Protein AF-A0A962V0E8-F1 (afdb_monomer_lite)

Structure (mmCIF, N/CA/C/O backbone):
data_AF-A0A962V0E8-F1
#
_entry.id   AF-A0A962V0E8-F1
#
loop_
_atom_site.group_PDB
_atom_site.id
_atom_site.type_symbol
_atom_site.label_atom_id
_atom_site.label_alt_id
_atom_site.label_comp_id
_atom_site.label_asym_id
_atom_site.label_entity_id
_atom_site.label_seq_id
_atom_site.pdbx_PDB_ins_code
_atom_site.Cartn_x
_atom_site.Cartn_y
_atom_site.Cartn_z
_atom_site.occupancy
_atom_site.B_iso_or_equiv
_atom_site.auth_seq_id
_atom_site.auth_comp_id
_atom_site.auth_asym_id
_atom_site.auth_atom_id
_atom_site.pdbx_PDB_model_num
ATOM 1 N N . VAL A 1 1 ? -27.507 -4.465 16.553 1.00 75.56 1 VAL A N 1
ATOM 2 C CA . VAL A 1 1 ? -26.172 -3.875 16.296 1.00 75.56 1 VAL A CA 1
ATOM 3 C C . VAL A 1 1 ? -25.317 -4.101 17.528 1.00 75.56 1 VAL A C 1
ATOM 5 O O . VAL A 1 1 ? -25.865 -4.011 18.621 1.00 75.56 1 VAL A O 1
ATOM 8 N N . ALA A 1 2 ? -24.049 -4.484 17.359 1.00 90.94 2 ALA A N 1
ATOM 9 C CA . ALA A 1 2 ? -23.134 -4.669 18.482 1.00 90.94 2 ALA A CA 1
ATOM 10 C C . ALA A 1 2 ? -22.747 -3.320 19.107 1.00 90.94 2 ALA A C 1
ATOM 12 O O . ALA A 1 2 ? -22.637 -2.324 18.399 1.00 90.94 2 ALA A O 1
ATOM 13 N N . GLU A 1 3 ? -22.535 -3.307 20.416 1.00 94.38 3 GLU A N 1
ATOM 14 C CA . GLU A 1 3 ? -22.240 -2.117 21.203 1.00 94.38 3 GLU A CA 1
ATOM 15 C C . GLU A 1 3 ? -20.755 -2.053 21.571 1.00 94.38 3 GLU A C 1
ATOM 17 O O . GLU A 1 3 ? -20.130 -3.063 21.930 1.00 94.38 3 GLU A O 1
ATOM 22 N N . ALA A 1 4 ? -20.178 -0.854 21.498 1.00 95.38 4 ALA A N 1
ATOM 23 C CA . ALA A 1 4 ? -18.788 -0.645 21.874 1.00 95.38 4 ALA A CA 1
ATOM 24 C C . ALA A 1 4 ? -18.603 -0.827 23.390 1.00 95.38 4 ALA A C 1
ATOM 26 O O . ALA A 1 4 ? -19.444 -0.430 24.194 1.00 95.38 4 ALA A O 1
ATOM 27 N N . MET A 1 5 ? -17.466 -1.393 23.814 1.00 96.81 5 MET A N 1
ATOM 28 C CA . MET A 1 5 ? -17.224 -1.615 25.249 1.00 96.81 5 MET A CA 1
ATOM 29 C C . MET A 1 5 ? -17.207 -0.309 26.052 1.00 96.81 5 MET A C 1
ATOM 31 O O . MET A 1 5 ? -17.615 -0.298 27.210 1.00 96.81 5 MET A O 1
ATOM 35 N N . VAL A 1 6 ? -16.720 0.775 25.444 1.00 96.75 6 VAL A N 1
ATOM 36 C CA . VAL A 1 6 ? -16.694 2.102 26.067 1.00 96.75 6 VAL A CA 1
ATOM 37 C C . VAL A 1 6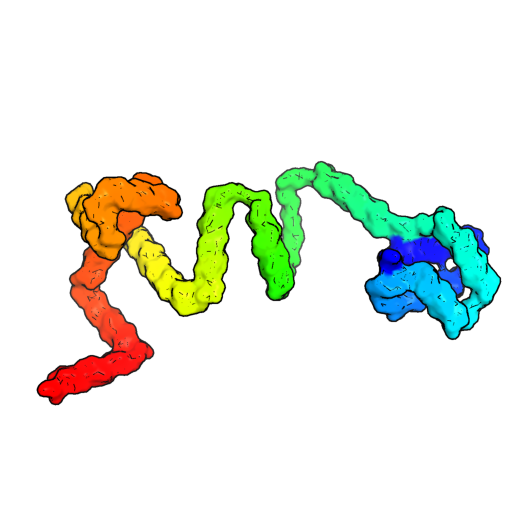 ? -18.115 2.624 26.311 1.00 96.75 6 VAL A C 1
ATOM 39 O O . VAL A 1 6 ? -18.419 3.005 27.434 1.00 96.75 6 VAL A O 1
ATOM 42 N N . ASN A 1 7 ? -19.018 2.482 25.336 1.00 97.00 7 ASN A N 1
ATOM 43 C CA . ASN A 1 7 ? -20.430 2.858 25.461 1.00 97.00 7 ASN A CA 1
ATOM 44 C C . ASN A 1 7 ? -21.121 2.091 26.593 1.00 97.00 7 ASN A C 1
ATOM 46 O O . ASN A 1 7 ? -21.778 2.693 27.442 1.00 97.00 7 ASN A O 1
ATOM 50 N N . ILE A 1 8 ? -20.909 0.769 26.666 1.00 96.62 8 ILE A N 1
ATOM 51 C CA . ILE A 1 8 ? -21.439 -0.062 27.760 1.00 96.62 8 ILE A CA 1
ATOM 52 C C . ILE A 1 8 ? -20.935 0.443 29.111 1.00 96.62 8 ILE A C 1
ATOM 54 O O . ILE A 1 8 ? -21.734 0.617 30.023 1.00 96.62 8 ILE A O 1
ATOM 58 N N . ARG A 1 9 ? -19.630 0.700 29.254 1.00 97.56 9 ARG A N 1
ATOM 59 C CA . ARG A 1 9 ? -19.054 1.166 30.525 1.00 97.56 9 ARG A CA 1
ATOM 60 C C . ARG A 1 9 ? -19.611 2.518 30.952 1.00 97.56 9 ARG A C 1
ATOM 62 O O . ARG A 1 9 ? -20.027 2.628 32.099 1.00 97.56 9 ARG A O 1
ATOM 69 N N . CYS A 1 10 ? -19.667 3.497 30.050 1.00 97.50 10 CYS A N 1
ATOM 70 C CA . CYS A 1 10 ? -20.233 4.812 30.356 1.00 97.50 10 CYS A CA 1
ATOM 71 C C . CYS A 1 10 ? -21.720 4.701 30.719 1.00 97.50 10 CYS A C 1
ATOM 73 O O . CYS A 1 10 ? -22.157 5.262 31.717 1.00 97.50 10 CYS A O 1
ATOM 75 N N . THR A 1 11 ? -22.481 3.897 29.971 1.00 97.44 11 THR A N 1
ATOM 76 C CA . THR A 1 11 ? -23.907 3.656 30.245 1.00 97.44 11 THR A CA 1
ATOM 77 C C . THR A 1 11 ? -24.125 3.016 31.619 1.00 97.44 11 THR A C 1
ATOM 79 O O . THR A 1 11 ? -24.993 3.448 32.369 1.00 97.44 11 THR A O 1
ATOM 82 N N . LEU A 1 12 ? -23.337 1.996 31.977 1.00 97.62 12 LEU A N 1
ATOM 83 C CA . LEU A 1 12 ? -23.436 1.336 33.282 1.00 97.62 12 LEU A CA 1
ATOM 84 C C . LEU A 1 12 ? -22.967 2.246 34.426 1.00 97.62 12 LEU A C 1
ATOM 86 O O . LEU A 1 12 ? -23.526 2.178 35.517 1.00 97.62 12 LEU A O 1
ATOM 90 N N . ALA A 1 13 ? -21.961 3.093 34.192 1.00 97.69 13 ALA A N 1
ATOM 91 C CA . ALA A 1 13 ? -21.531 4.095 35.162 1.00 97.69 13 ALA A CA 1
ATOM 92 C C . ALA A 1 13 ? -22.662 5.089 35.460 1.00 97.69 13 ALA A C 1
ATOM 94 O O . ALA A 1 13 ? -23.004 5.261 36.626 1.00 97.69 13 ALA A O 1
ATOM 95 N N . LEU A 1 14 ? -23.316 5.626 34.423 1.00 97.62 14 LEU A N 1
ATOM 96 C CA . LEU A 1 14 ? -24.468 6.515 34.583 1.00 97.62 14 LEU A CA 1
ATOM 97 C C . LEU A 1 14 ? -25.644 5.818 35.283 1.00 97.62 14 LEU A C 1
ATOM 99 O O . LEU A 1 14 ? -26.261 6.398 36.172 1.00 97.62 14 LEU A O 1
ATOM 103 N N . ALA A 1 15 ? -25.938 4.564 34.929 1.00 97.12 15 ALA A N 1
ATOM 104 C CA . ALA A 1 15 ? -26.986 3.787 35.591 1.00 97.12 15 ALA A CA 1
ATOM 105 C C . ALA A 1 15 ? -26.703 3.609 37.094 1.00 97.12 15 ALA A C 1
ATOM 107 O O . ALA A 1 15 ? -27.620 3.692 37.908 1.00 97.12 15 ALA A O 1
ATOM 108 N N . ALA A 1 16 ? -25.439 3.393 37.467 1.00 97.62 16 ALA A N 1
ATOM 109 C CA . ALA A 1 16 ? -25.034 3.286 38.865 1.00 97.62 16 ALA A CA 1
ATOM 110 C C . ALA A 1 16 ? -25.090 4.635 39.600 1.00 97.62 16 ALA A C 1
ATOM 112 O O . ALA A 1 16 ? -25.542 4.692 40.742 1.00 97.62 16 ALA A O 1
ATOM 113 N N . GLU A 1 17 ? -24.682 5.727 38.948 1.00 97.25 17 GLU A N 1
ATOM 114 C CA . GLU A 1 17 ? -24.805 7.090 39.486 1.00 97.25 17 GLU A CA 1
ATOM 115 C C . GLU A 1 17 ? -26.268 7.477 39.737 1.00 97.25 17 GLU A C 1
ATOM 117 O O . GLU A 1 17 ? -26.584 8.087 40.756 1.00 97.25 17 GLU A O 1
ATOM 122 N N . GLN A 1 18 ? -27.171 7.062 38.847 1.00 97.00 18 GLN A N 1
ATOM 123 C CA . GLN A 1 18 ? -28.618 7.250 38.980 1.00 97.00 18 GLN A CA 1
ATOM 124 C C . GLN A 1 18 ? -29.295 6.193 39.866 1.00 97.00 18 GLN A C 1
ATOM 126 O O . GLN A 1 18 ? -30.520 6.174 39.956 1.00 97.00 18 GLN A O 1
ATOM 131 N N . GLN A 1 19 ? -28.518 5.320 40.518 1.00 96.69 19 GLN A N 1
ATOM 132 C CA . GLN A 1 19 ? -29.006 4.288 41.441 1.00 96.69 19 GLN A CA 1
ATOM 133 C C . GLN A 1 19 ? -29.978 3.272 40.808 1.00 96.69 19 GLN A C 1
ATOM 135 O O . GLN A 1 19 ? -30.751 2.629 41.513 1.00 96.69 19 GLN A O 1
ATOM 140 N N . ILE A 1 20 ? -29.925 3.091 39.485 1.00 97.56 20 ILE A N 1
ATOM 141 C CA . ILE A 1 20 ? -30.688 2.058 38.761 1.00 97.56 20 ILE A CA 1
ATOM 142 C C . ILE A 1 20 ? -30.110 0.666 39.037 1.00 97.56 20 ILE A C 1
ATOM 144 O O . ILE A 1 20 ? -30.841 -0.321 39.088 1.00 97.56 20 ILE A O 1
ATOM 148 N N . ILE A 1 21 ? -28.789 0.599 39.202 1.00 97.69 21 ILE A N 1
ATOM 149 C CA . ILE A 1 21 ? -28.037 -0.599 39.573 1.00 97.69 21 ILE A CA 1
ATOM 150 C C . ILE A 1 21 ? -27.001 -0.247 40.639 1.00 97.69 21 ILE A C 1
ATOM 152 O O . ILE A 1 21 ? -26.515 0.883 40.711 1.00 97.69 21 ILE A O 1
ATOM 156 N N . SER A 1 22 ? -26.604 -1.226 41.436 1.00 97.50 22 SER A N 1
ATOM 157 C CA . SER A 1 22 ? -25.517 -1.085 42.394 1.00 97.50 22 SER A CA 1
ATOM 158 C C . SER A 1 22 ? -24.145 -1.019 41.702 1.00 97.50 22 SER A C 1
ATOM 160 O O . SER A 1 22 ? -23.958 -1.542 40.596 1.00 97.50 22 SER A O 1
ATOM 162 N N . PRO A 1 23 ? -23.123 -0.440 42.363 1.00 97.12 23 PRO A N 1
ATOM 163 C CA . PRO A 1 23 ? -21.746 -0.473 41.866 1.00 97.12 23 PRO A CA 1
ATOM 164 C C . PRO A 1 23 ? -21.208 -1.897 41.652 1.00 97.12 23 PRO A C 1
ATOM 166 O O . PRO A 1 23 ? -20.449 -2.131 40.715 1.00 97.12 23 PRO A O 1
ATOM 169 N N . ALA A 1 24 ? -21.632 -2.857 42.482 1.00 96.62 24 ALA A N 1
ATOM 170 C CA . ALA A 1 24 ? -21.249 -4.259 42.338 1.00 96.62 24 ALA A CA 1
ATOM 171 C C . ALA A 1 24 ? -21.809 -4.859 41.039 1.00 96.62 24 ALA A C 1
ATOM 173 O O . ALA A 1 24 ? -21.067 -5.460 40.257 1.00 96.62 24 ALA A O 1
ATOM 174 N N . SER A 1 25 ? -23.092 -4.623 40.758 1.00 96.50 25 SER A N 1
ATOM 175 C CA . SER A 1 25 ? -23.729 -5.075 39.520 1.00 96.50 25 SER A CA 1
ATOM 176 C C . SER A 1 25 ? -23.189 -4.362 38.291 1.00 96.50 25 SER A C 1
ATOM 178 O O . SER A 1 25 ? -22.980 -5.009 37.266 1.00 96.50 25 SER A O 1
ATOM 180 N N . ARG A 1 26 ? -22.858 -3.068 38.385 1.00 97.56 26 ARG A N 1
ATOM 181 C CA . ARG A 1 26 ? -22.130 -2.337 37.333 1.00 97.56 26 ARG A CA 1
ATOM 182 C C . ARG A 1 26 ? -20.834 -3.055 36.951 1.00 97.56 26 ARG A C 1
ATOM 184 O O . ARG A 1 26 ? -20.590 -3.283 35.764 1.00 97.56 26 ARG A O 1
ATOM 191 N N . ASP A 1 27 ? -20.013 -3.409 37.936 1.00 97.56 27 ASP A N 1
ATOM 192 C CA . ASP A 1 27 ? -18.707 -4.032 37.699 1.00 97.56 27 ASP A CA 1
ATOM 193 C C . ASP A 1 27 ? -18.849 -5.456 37.144 1.00 97.56 27 ASP A C 1
ATOM 195 O O . ASP A 1 27 ? -18.161 -5.820 36.183 1.00 97.56 27 ASP A O 1
ATOM 199 N N . ALA A 1 28 ? -19.804 -6.232 37.667 1.00 97.06 28 ALA A N 1
ATOM 200 C CA . ALA A 1 28 ? -20.135 -7.559 37.152 1.00 97.06 28 ALA A CA 1
ATOM 201 C C . ALA A 1 28 ? -20.633 -7.505 35.695 1.00 97.06 28 ALA A C 1
ATOM 203 O O . ALA A 1 28 ? -20.133 -8.234 34.834 1.00 97.06 28 ALA A O 1
ATOM 204 N N . LEU A 1 29 ? -21.548 -6.584 35.378 1.00 97.44 29 LEU A N 1
ATOM 205 C CA . LEU A 1 29 ? -22.043 -6.352 34.018 1.00 97.44 29 LEU A CA 1
ATOM 206 C C . LEU A 1 29 ? -20.916 -5.916 33.072 1.00 97.44 29 LEU A C 1
ATOM 208 O O . LEU A 1 29 ? -20.830 -6.399 31.941 1.00 97.44 29 LEU A O 1
ATOM 212 N N . ALA A 1 30 ? -20.003 -5.050 33.514 1.00 97.38 30 ALA A N 1
ATOM 213 C CA . ALA A 1 30 ? -18.855 -4.652 32.703 1.00 97.38 30 ALA A CA 1
ATOM 214 C C . ALA A 1 30 ? -17.914 -5.838 32.410 1.00 97.38 30 ALA A C 1
ATOM 216 O O . ALA A 1 30 ? -17.393 -5.952 31.293 1.00 97.38 30 ALA A O 1
ATOM 217 N N . ALA A 1 31 ? -17.707 -6.738 33.375 1.00 97.38 31 ALA A N 1
ATOM 218 C CA . ALA A 1 31 ? -16.918 -7.952 33.178 1.00 97.38 31 ALA A CA 1
ATOM 219 C C . ALA A 1 31 ? -17.593 -8.918 32.188 1.00 97.38 31 ALA A C 1
ATOM 221 O O . ALA A 1 31 ? -16.948 -9.359 31.231 1.00 97.38 31 ALA A O 1
ATOM 222 N N . LEU A 1 32 ? -18.898 -9.165 32.348 1.00 97.00 32 LEU A N 1
ATOM 223 C CA . LEU A 1 32 ? -19.696 -9.985 31.427 1.00 97.00 32 LEU A CA 1
ATOM 224 C C . LEU A 1 32 ? -19.668 -9.414 30.008 1.00 97.00 32 LEU A C 1
ATOM 226 O O . LEU A 1 32 ? -19.363 -10.125 29.050 1.00 97.00 32 LEU A O 1
ATOM 230 N N . GLY A 1 33 ? -19.886 -8.104 29.868 1.00 95.69 33 GLY A N 1
ATOM 231 C CA . GLY A 1 33 ? -19.815 -7.410 28.586 1.00 95.69 33 GLY A CA 1
ATOM 232 C C . GLY A 1 33 ? -18.462 -7.593 27.900 1.00 95.69 33 GLY A C 1
ATOM 233 O O . GLY A 1 33 ? -18.416 -7.851 26.697 1.00 95.69 33 GLY A O 1
ATOM 234 N N . LYS A 1 34 ? -17.359 -7.537 28.657 1.00 95.75 34 LYS A N 1
ATOM 235 C CA . LYS A 1 34 ? -16.006 -7.770 28.130 1.00 95.75 34 LYS A CA 1
ATOM 236 C C . LYS A 1 34 ? -15.803 -9.216 27.662 1.00 95.75 34 LYS A C 1
ATOM 238 O O . LYS A 1 34 ? -15.118 -9.413 26.659 1.00 95.75 34 LYS A O 1
ATOM 243 N N . GLY A 1 35 ? -16.397 -10.186 28.358 1.00 95.25 35 GLY A N 1
ATOM 244 C CA . GLY A 1 35 ? -16.342 -11.611 28.014 1.00 95.25 35 GLY A CA 1
ATOM 245 C C . GLY A 1 35 ? -17.161 -11.995 26.776 1.00 95.25 35 GLY A C 1
ATOM 246 O O . GLY A 1 35 ? -16.827 -12.967 26.101 1.00 95.25 35 GLY A O 1
ATOM 247 N N . LEU A 1 36 ? -18.196 -11.224 26.424 1.00 94.44 36 LEU A N 1
ATOM 248 C CA . LEU A 1 36 ? -18.978 -11.466 25.209 1.00 94.44 36 LEU A CA 1
ATOM 249 C C . LEU A 1 36 ? -18.135 -11.269 23.942 1.00 94.44 36 LEU A C 1
ATOM 251 O O . LEU A 1 36 ? -17.420 -10.268 23.797 1.00 94.44 36 LEU A O 1
ATOM 255 N N . PHE A 1 37 ? -18.309 -12.178 22.974 1.00 94.69 37 PHE A N 1
ATOM 256 C CA . PHE A 1 37 ? -17.743 -12.034 21.634 1.00 94.69 37 PHE A CA 1
ATOM 257 C C . PHE A 1 37 ? -18.191 -10.707 21.011 1.00 94.69 37 PHE A C 1
ATOM 259 O O . PHE A 1 37 ? -19.388 -10.419 20.947 1.00 94.69 37 PHE A O 1
ATOM 266 N N . PHE A 1 38 ? -17.232 -9.894 20.555 1.00 91.00 38 PHE A N 1
ATOM 267 C CA . PHE A 1 38 ? -17.463 -8.485 20.219 1.00 91.00 38 PHE A CA 1
ATOM 268 C C . PHE A 1 38 ? -18.603 -8.279 19.208 1.00 91.00 38 PHE A C 1
ATOM 270 O O . PHE A 1 38 ? -19.428 -7.395 19.402 1.00 91.00 38 PHE A O 1
ATOM 277 N N . ALA A 1 39 ? -18.718 -9.133 18.184 1.00 91.69 39 ALA A N 1
ATOM 278 C CA . ALA A 1 39 ? -19.752 -9.009 17.153 1.00 91.69 39 ALA A CA 1
ATOM 279 C C . ALA A 1 39 ? -21.174 -9.324 17.659 1.00 91.69 39 ALA A C 1
ATOM 281 O O . ALA A 1 39 ? -22.156 -8.988 17.001 1.00 91.69 39 ALA A O 1
ATOM 282 N N . ARG A 1 40 ? -21.298 -9.970 18.824 1.00 92.31 40 ARG A N 1
ATOM 283 C CA . ARG A 1 40 ? -22.578 -10.325 19.463 1.00 92.31 40 ARG A CA 1
ATOM 284 C C . ARG A 1 40 ? -22.849 -9.524 20.737 1.00 92.31 40 ARG A C 1
ATOM 286 O O . ARG A 1 40 ? -23.877 -9.724 21.382 1.00 92.31 40 ARG A O 1
ATOM 293 N N . ARG A 1 41 ? -21.949 -8.613 21.106 1.00 96.25 41 ARG A N 1
ATOM 294 C CA . ARG A 1 41 ? -22.055 -7.799 22.316 1.00 96.25 41 ARG A CA 1
ATOM 295 C C . ARG A 1 41 ? -23.185 -6.790 22.160 1.00 96.25 41 ARG A C 1
ATOM 297 O O . ARG A 1 41 ? -23.029 -5.790 21.481 1.00 96.25 41 ARG A O 1
ATOM 304 N N . THR A 1 42 ? -24.332 -7.057 22.766 1.00 96.38 42 THR A N 1
ATOM 305 C CA . THR A 1 42 ? -25.512 -6.180 22.748 1.00 96.38 42 THR A CA 1
ATOM 306 C C . THR A 1 42 ? -26.063 -6.060 24.164 1.00 96.38 42 THR A C 1
ATOM 308 O O . THR A 1 42 ? -25.838 -6.961 24.969 1.00 96.38 42 THR A O 1
ATOM 311 N N . TYR A 1 43 ? -26.817 -5.002 24.482 1.00 95.75 43 TYR A N 1
ATOM 312 C CA . TYR A 1 43 ? -27.458 -4.894 25.801 1.00 95.75 43 TYR A CA 1
ATOM 313 C C . TYR A 1 43 ? -28.411 -6.063 26.087 1.00 95.75 43 TYR A C 1
ATOM 315 O O . TYR A 1 43 ? -28.445 -6.550 27.206 1.00 95.75 43 TYR A O 1
ATOM 323 N N . ALA A 1 44 ? -29.125 -6.579 25.081 1.00 95.19 44 ALA A N 1
ATOM 324 C CA . ALA A 1 44 ? -29.978 -7.757 25.253 1.00 95.19 44 ALA A CA 1
ATOM 325 C C . ALA A 1 44 ? -29.167 -9.009 25.639 1.00 95.19 44 ALA A C 1
ATOM 327 O O . ALA A 1 44 ? -29.510 -9.701 26.598 1.00 95.19 44 ALA A O 1
ATOM 328 N N . ALA A 1 45 ? -28.055 -9.266 24.940 1.00 95.94 45 ALA A N 1
ATOM 329 C CA . ALA A 1 45 ? -27.150 -10.366 25.276 1.00 95.94 45 ALA A CA 1
ATOM 330 C C . ALA A 1 45 ? -26.492 -10.168 26.652 1.00 95.94 45 ALA A C 1
ATOM 332 O O . ALA A 1 45 ? -26.335 -11.128 27.398 1.00 95.94 45 ALA A O 1
ATOM 333 N N . LEU A 1 46 ? -26.155 -8.925 27.008 1.00 96.69 46 LEU A N 1
ATOM 334 C CA . LEU A 1 46 ? -25.594 -8.578 28.311 1.00 96.69 46 LEU A CA 1
ATOM 335 C C . LEU A 1 46 ? -26.587 -8.836 29.451 1.00 96.69 46 LEU A C 1
ATOM 337 O O . LEU A 1 46 ? -26.215 -9.463 30.432 1.00 96.69 46 LEU A O 1
ATOM 341 N N . LEU A 1 47 ? -27.842 -8.397 29.312 1.00 96.31 47 LEU A N 1
ATOM 342 C CA . LEU A 1 47 ? -28.895 -8.636 30.306 1.00 96.31 47 LEU A CA 1
ATOM 343 C C . LEU A 1 47 ? -29.224 -10.128 30.448 1.00 96.31 47 LEU A C 1
ATOM 345 O O . LEU A 1 47 ? -29.549 -10.580 31.539 1.00 96.31 47 LEU A O 1
ATOM 349 N N . THR A 1 48 ? -29.125 -10.893 29.358 1.00 96.12 48 THR A N 1
ATOM 350 C CA . THR A 1 48 ? -29.282 -12.356 29.400 1.00 96.12 48 THR A CA 1
ATOM 351 C C . THR A 1 48 ? -28.137 -12.989 30.191 1.00 96.12 48 THR A C 1
ATOM 353 O O . THR A 1 48 ? -28.381 -13.693 31.162 1.00 96.12 48 THR A O 1
ATOM 356 N N . ALA A 1 49 ? -26.888 -12.640 29.863 1.00 95.31 49 ALA A N 1
ATOM 357 C CA . ALA A 1 49 ? -25.713 -13.121 30.589 1.00 95.31 49 ALA A CA 1
ATOM 358 C C . ALA A 1 49 ? -25.710 -12.697 32.070 1.00 95.31 49 ALA A C 1
ATOM 360 O O . ALA A 1 49 ? -25.200 -13.423 32.915 1.00 95.31 49 ALA A O 1
ATOM 361 N N . ALA A 1 50 ? -26.281 -11.533 32.391 1.00 95.62 50 ALA A N 1
ATOM 362 C CA . ALA A 1 50 ? -26.460 -11.058 33.760 1.00 95.62 50 ALA A CA 1
ATOM 363 C C . ALA A 1 50 ? -27.408 -11.955 34.562 1.00 95.62 50 ALA A C 1
ATOM 365 O O . ALA A 1 50 ? -27.105 -12.294 35.705 1.00 95.62 50 ALA A O 1
ATOM 366 N N . ALA A 1 51 ? -28.526 -12.357 33.949 1.00 94.56 51 ALA A N 1
ATOM 367 C CA . ALA A 1 51 ? -29.484 -13.266 34.565 1.00 94.56 51 ALA A CA 1
ATOM 368 C C . ALA A 1 51 ? -28.855 -14.647 34.802 1.00 94.56 51 ALA A C 1
ATOM 370 O O . ALA A 1 51 ? -28.960 -15.183 35.903 1.00 94.56 51 ALA A O 1
ATOM 371 N N . ASP A 1 52 ? -28.126 -15.172 33.812 1.00 94.62 52 ASP A N 1
ATOM 372 C CA . ASP A 1 52 ? -27.421 -16.457 33.918 1.00 94.62 52 ASP A CA 1
ATOM 373 C C . ASP A 1 52 ? -26.315 -16.432 34.990 1.00 94.62 52 ASP A C 1
ATOM 375 O O . ASP A 1 52 ? -26.053 -17.435 35.651 1.00 94.62 52 ASP A O 1
ATOM 379 N N . ALA A 1 53 ? -25.677 -15.274 35.186 1.00 93.06 53 ALA A N 1
ATOM 380 C CA . ALA A 1 53 ? -24.651 -15.055 36.204 1.00 93.06 53 ALA A CA 1
ATOM 381 C C . ALA A 1 53 ? -25.216 -14.776 37.611 1.00 93.06 53 ALA A C 1
ATOM 383 O O . ALA A 1 53 ? -24.438 -14.573 38.544 1.00 93.06 53 ALA A O 1
ATOM 384 N N . GLY A 1 54 ? -26.543 -14.755 37.778 1.00 93.38 54 GLY A N 1
ATOM 385 C CA . GLY A 1 54 ? -27.194 -14.561 39.074 1.00 93.38 54 GLY A CA 1
ATOM 386 C C . GLY A 1 54 ? -27.178 -13.121 39.595 1.00 93.38 54 GLY A C 1
ATOM 387 O O . GLY A 1 54 ? -27.274 -12.921 40.805 1.00 93.38 54 GLY A O 1
ATOM 388 N N . ILE A 1 55 ? -27.054 -12.120 38.714 1.00 94.38 55 ILE A N 1
ATOM 389 C CA . ILE A 1 55 ? -27.259 -10.712 39.093 1.00 94.38 55 ILE A CA 1
ATOM 390 C C . ILE A 1 55 ? -28.729 -10.512 39.496 1.00 94.38 55 ILE A C 1
ATOM 392 O O . ILE A 1 55 ? -29.623 -11.174 38.962 1.00 94.38 55 ILE A O 1
ATOM 396 N N . GLU A 1 56 ? -28.985 -9.620 40.457 1.00 95.69 56 GLU A N 1
ATOM 397 C CA . GLU A 1 56 ? -30.311 -9.436 41.043 1.00 95.69 56 GLU A CA 1
ATOM 398 C C . GLU A 1 56 ? -31.383 -9.147 39.966 1.00 95.69 56 GLU A C 1
ATOM 400 O O . GLU A 1 56 ? -31.251 -8.185 39.201 1.00 95.69 56 GLU A O 1
ATOM 405 N N . PRO A 1 57 ? -32.481 -9.931 39.902 1.00 95.12 57 PRO A N 1
ATOM 406 C CA . PRO A 1 57 ? -33.502 -9.765 38.867 1.00 95.12 57 PRO A CA 1
ATOM 407 C C . PRO A 1 57 ? -34.146 -8.374 38.843 1.00 95.12 57 PRO A C 1
ATOM 409 O O . PRO A 1 57 ? -34.508 -7.889 37.770 1.00 95.12 57 PRO A O 1
ATOM 412 N N . ALA A 1 58 ? -34.273 -7.728 40.008 1.00 95.88 58 ALA A N 1
ATOM 413 C CA . ALA A 1 58 ? -34.825 -6.382 40.126 1.00 95.88 58 ALA A CA 1
ATOM 414 C C . ALA A 1 58 ? -33.936 -5.342 39.430 1.00 95.88 58 ALA A C 1
ATOM 416 O O . ALA A 1 58 ? -34.439 -4.531 38.656 1.00 95.88 58 ALA A O 1
ATOM 417 N N . GLU A 1 59 ? -32.618 -5.417 39.622 1.00 96.44 59 GLU A N 1
ATOM 418 C CA . GLU A 1 59 ? -31.654 -4.529 38.964 1.00 96.44 59 GLU A CA 1
ATOM 419 C C . GLU A 1 59 ? -31.572 -4.787 37.455 1.00 96.44 59 GLU A C 1
ATOM 421 O O . GLU A 1 59 ? -31.501 -3.845 36.666 1.00 96.44 59 GLU A O 1
ATOM 426 N N . ILE A 1 60 ? -31.638 -6.053 37.022 1.00 96.44 60 ILE A N 1
ATOM 427 C CA . ILE A 1 60 ? -31.688 -6.400 35.591 1.00 96.44 60 ILE A CA 1
ATOM 428 C C . ILE A 1 60 ? -32.933 -5.789 34.940 1.00 96.44 60 ILE A C 1
ATOM 430 O O . ILE A 1 60 ? -32.847 -5.250 33.833 1.00 96.44 60 ILE A O 1
ATOM 434 N N . GLN A 1 61 ? -34.086 -5.872 35.609 1.00 96.94 61 GLN A N 1
ATOM 435 C CA . GLN A 1 61 ? -35.335 -5.315 35.102 1.00 96.94 61 GLN A CA 1
ATOM 436 C C . GLN A 1 61 ? -35.314 -3.780 35.112 1.00 96.94 61 GLN A C 1
ATOM 438 O O . GLN A 1 61 ? -35.635 -3.172 34.094 1.00 96.94 61 GLN A O 1
ATOM 443 N N . ALA A 1 62 ? -34.844 -3.154 36.194 1.00 96.06 62 ALA A N 1
ATOM 444 C CA . ALA A 1 62 ? -34.692 -1.702 36.277 1.00 96.06 62 ALA A CA 1
ATOM 445 C C . ALA A 1 62 ? -33.760 -1.167 35.177 1.00 96.06 62 ALA A C 1
ATOM 447 O O . ALA A 1 62 ? -34.099 -0.217 34.469 1.00 96.06 62 ALA A O 1
ATOM 448 N N . LEU A 1 63 ? -32.617 -1.827 34.961 1.00 96.62 63 LEU A N 1
ATOM 449 C CA . LEU A 1 63 ? -31.690 -1.476 33.891 1.00 96.62 63 LEU A CA 1
ATOM 450 C C . LEU A 1 63 ? -32.328 -1.660 32.509 1.00 96.62 63 LEU A C 1
ATOM 452 O O . LEU A 1 63 ? -32.161 -0.806 31.638 1.00 96.62 63 LEU A O 1
ATOM 456 N N . ARG A 1 64 ? -33.075 -2.750 32.294 1.00 96.69 64 ARG A N 1
ATOM 457 C CA . ARG A 1 64 ? -33.796 -3.008 31.037 1.00 96.69 64 ARG A CA 1
ATOM 458 C C . ARG A 1 64 ? -34.765 -1.879 30.695 1.00 96.69 64 ARG A C 1
ATOM 460 O O . ARG A 1 64 ? -34.785 -1.453 29.541 1.00 96.69 64 ARG A O 1
ATOM 467 N N . ASP A 1 65 ? -35.519 -1.403 31.678 1.00 96.56 65 ASP A N 1
ATOM 468 C CA . ASP A 1 65 ? -36.538 -0.367 31.490 1.00 96.56 65 ASP A CA 1
ATOM 469 C C . ASP A 1 65 ? -35.925 1.030 31.321 1.00 96.56 65 ASP A C 1
ATOM 471 O O . ASP A 1 65 ? -36.467 1.868 30.600 1.00 96.56 65 ASP A O 1
ATOM 475 N N . TRP A 1 66 ? -34.758 1.268 31.923 1.00 97.12 66 TRP A N 1
ATOM 476 C CA . TRP A 1 66 ? -34.026 2.534 31.839 1.00 97.12 66 TRP A CA 1
ATOM 477 C C . TRP A 1 66 ? -33.208 2.695 30.541 1.00 97.12 66 TRP A C 1
ATOM 479 O O . TRP A 1 66 ? -33.095 3.792 29.985 1.00 97.12 66 TRP A O 1
ATOM 489 N N . LEU A 1 67 ? -32.667 1.597 29.999 1.00 95.81 67 LEU A N 1
ATOM 490 C CA . LEU A 1 67 ? -31.790 1.588 28.818 1.00 95.81 67 LEU A CA 1
ATOM 491 C C . LEU A 1 67 ? -32.315 2.312 27.560 1.00 95.81 67 LEU A C 1
ATOM 493 O O . LEU A 1 67 ? -31.483 2.824 26.811 1.00 95.81 67 LEU A O 1
ATOM 497 N N . PRO A 1 68 ? -33.622 2.364 27.240 1.00 94.69 68 PRO A N 1
ATOM 498 C CA . PRO A 1 68 ? -34.107 3.127 26.092 1.00 94.69 68 PRO A CA 1
ATOM 499 C C . PRO A 1 68 ? -33.767 4.624 26.147 1.00 94.69 68 PRO A C 1
ATOM 501 O O . PRO A 1 68 ? -33.605 5.226 25.089 1.00 94.69 68 PRO A O 1
ATOM 504 N N . GLN A 1 69 ? -33.634 5.203 27.346 1.00 92.81 69 GLN A N 1
ATOM 505 C CA . GLN A 1 69 ? -33.369 6.636 27.548 1.00 92.81 69 GLN A CA 1
ATOM 506 C C . GLN A 1 69 ? -31.966 6.920 28.112 1.00 92.81 69 GLN A C 1
ATOM 508 O O . GLN A 1 69 ? -31.466 8.028 27.959 1.00 92.81 69 GLN A O 1
ATOM 513 N N . GLY A 1 70 ? -31.321 5.933 28.741 1.00 91.00 70 GLY A N 1
ATOM 514 C CA . GLY A 1 70 ? -30.059 6.118 29.469 1.00 91.00 70 GLY A CA 1
ATOM 515 C C . GLY A 1 70 ? -28.760 5.775 28.726 1.00 91.00 70 GLY A C 1
ATOM 516 O O . GLY A 1 70 ? -27.685 5.809 29.322 1.00 91.00 70 GLY A O 1
ATOM 517 N N . LYS A 1 71 ? -28.813 5.389 27.445 1.00 94.38 71 LYS A N 1
ATOM 518 C CA . LYS A 1 71 ? -27.610 4.979 26.692 1.00 94.38 71 LYS A CA 1
ATOM 519 C C . LYS A 1 71 ? -26.679 6.152 26.395 1.00 94.38 71 LYS A C 1
ATOM 521 O O . LYS A 1 71 ? -27.124 7.188 25.913 1.00 94.38 71 LYS A O 1
ATOM 526 N N . ILE A 1 72 ? -25.379 5.918 26.575 1.00 95.19 72 ILE A N 1
ATOM 527 C CA . ILE A 1 72 ? -24.306 6.852 26.211 1.00 95.19 72 ILE A CA 1
ATOM 528 C C . ILE A 1 72 ? -23.513 6.290 25.028 1.00 95.19 72 ILE A C 1
ATOM 530 O O . ILE A 1 72 ? -22.985 5.178 25.108 1.00 95.19 72 ILE A O 1
ATOM 534 N N . ASP A 1 73 ? -23.379 7.077 23.958 1.00 95.00 73 ASP A N 1
ATOM 535 C CA . ASP A 1 73 ? -22.544 6.759 22.792 1.00 95.00 73 ASP A CA 1
ATOM 536 C C . ASP A 1 73 ? -21.180 7.467 22.876 1.00 95.00 73 ASP A C 1
ATOM 538 O O . ASP A 1 73 ? -20.828 8.306 22.050 1.00 95.00 73 ASP A O 1
ATOM 542 N N . GLN A 1 74 ? -20.394 7.114 23.897 1.00 96.56 74 GLN A N 1
ATOM 543 C CA . GLN A 1 74 ? -19.080 7.715 24.152 1.00 96.56 74 GLN A CA 1
ATOM 544 C C . GLN A 1 74 ? -18.149 7.602 22.941 1.00 96.56 74 GLN A C 1
ATOM 546 O O . GLN A 1 74 ? -17.420 8.532 22.622 1.00 96.56 74 GLN A O 1
ATOM 551 N N . LYS A 1 75 ? -18.191 6.470 22.230 1.00 94.75 75 LYS A N 1
ATOM 552 C CA . LYS A 1 75 ? -17.384 6.249 21.028 1.00 94.75 75 LYS A CA 1
ATOM 553 C C . LYS A 1 75 ? -17.676 7.307 19.961 1.00 94.75 75 LYS A C 1
ATOM 555 O O . LYS A 1 75 ? -16.754 7.731 19.263 1.00 94.75 75 LYS A O 1
ATOM 560 N N . ARG A 1 76 ? -18.943 7.694 19.792 1.00 94.69 76 ARG A N 1
ATOM 561 C CA . ARG A 1 76 ? -19.340 8.757 18.863 1.00 94.69 76 ARG A CA 1
ATOM 562 C C . ARG A 1 76 ? -18.852 10.115 19.347 1.00 94.69 76 ARG A C 1
ATOM 564 O O . ARG A 1 76 ? -18.305 10.858 18.536 1.00 94.69 76 ARG A O 1
ATOM 571 N N . ASP A 1 77 ? -19.037 10.422 20.624 1.00 94.88 77 ASP A N 1
ATOM 572 C CA . ASP A 1 77 ? -18.637 11.713 21.191 1.00 94.88 77 ASP A CA 1
ATOM 573 C C . ASP A 1 77 ? -17.114 11.911 21.105 1.00 94.88 77 ASP A C 1
ATOM 575 O O . ASP A 1 77 ? -16.655 12.949 20.621 1.00 94.88 77 ASP A O 1
ATOM 579 N N . ASP A 1 78 ? -16.333 10.873 21.423 1.00 94.62 78 ASP A N 1
ATOM 580 C CA . ASP A 1 78 ? -14.872 10.853 21.266 1.00 94.62 78 ASP A CA 1
ATOM 581 C C . ASP A 1 78 ? -14.461 11.052 19.798 1.00 94.62 78 ASP A C 1
ATOM 583 O O . ASP A 1 78 ? -13.533 11.803 19.491 1.00 94.62 78 ASP A O 1
ATOM 587 N N . ALA A 1 79 ? -15.160 10.399 18.863 1.00 94.00 79 ALA A N 1
ATOM 588 C CA . ALA A 1 79 ? -14.880 10.539 17.436 1.00 94.00 79 ALA A CA 1
ATOM 589 C C . ALA A 1 79 ? -15.179 11.957 16.925 1.00 94.00 79 ALA A C 1
ATOM 591 O O . ALA A 1 79 ? -14.407 12.501 16.136 1.00 94.00 79 ALA A O 1
ATOM 592 N N . LEU A 1 80 ? -16.273 12.576 17.378 1.00 95.25 80 LEU A N 1
ATOM 593 C CA . LEU A 1 80 ? -16.608 13.957 17.028 1.00 95.25 80 LEU A CA 1
ATOM 594 C C . LEU A 1 80 ? -15.578 14.941 17.587 1.00 95.25 80 LEU A C 1
ATOM 596 O O . LEU A 1 80 ? -15.145 15.837 16.861 1.00 95.25 80 LEU A O 1
ATOM 600 N N . GLN A 1 81 ? -15.146 14.746 18.834 1.00 94.56 81 GLN A N 1
ATOM 601 C CA . GLN A 1 81 ? -14.097 15.558 19.445 1.00 94.56 81 GLN A CA 1
ATOM 602 C C . GLN A 1 81 ? -12.770 15.421 18.688 1.00 94.56 81 GLN A C 1
ATOM 604 O O . GLN A 1 81 ? -12.127 16.425 18.384 1.00 94.56 81 GLN A O 1
ATOM 609 N N . LEU A 1 82 ? -12.386 14.199 18.303 1.00 93.56 82 LEU A N 1
ATOM 610 C CA . LEU A 1 82 ? -11.192 13.970 17.490 1.00 93.56 82 LEU A CA 1
ATOM 611 C C . LEU A 1 82 ? -11.262 14.724 16.156 1.00 93.56 82 LEU A C 1
ATOM 613 O O . LEU A 1 82 ? -10.294 15.369 15.769 1.00 93.56 82 LEU A O 1
ATOM 617 N N . LEU A 1 83 ? -12.400 14.678 15.459 1.00 93.69 83 LEU A N 1
ATOM 618 C CA . LEU A 1 83 ? -12.568 15.387 14.186 1.00 93.69 83 LEU A CA 1
ATOM 619 C C . LEU A 1 83 ? -12.459 16.911 14.338 1.00 93.69 83 LEU A C 1
ATOM 621 O O . LEU A 1 83 ? -11.931 17.573 13.446 1.00 93.69 83 LEU A O 1
ATOM 625 N N . GLN A 1 84 ? -12.927 17.468 15.456 1.00 93.81 84 GLN A N 1
ATOM 626 C CA . GLN A 1 84 ? -12.749 18.889 15.767 1.00 93.81 84 GLN A CA 1
ATOM 627 C C . GLN A 1 84 ? -11.271 19.225 15.984 1.00 93.81 84 GLN A C 1
ATOM 629 O O . GLN A 1 84 ? -10.768 20.152 15.354 1.00 93.81 84 GLN A O 1
ATOM 634 N N . ILE A 1 85 ? -10.556 18.415 16.771 1.00 91.06 85 ILE A N 1
ATOM 635 C CA . ILE A 1 85 ? -9.113 18.581 17.002 1.00 91.06 85 ILE A CA 1
ATOM 636 C C . ILE A 1 85 ? -8.346 18.515 15.677 1.00 91.06 85 ILE A C 1
ATOM 638 O O . ILE A 1 85 ? -7.533 19.387 15.387 1.00 91.06 85 ILE A O 1
ATOM 642 N N . LEU A 1 86 ? -8.630 17.515 14.838 1.00 87.75 86 LEU A N 1
ATOM 643 C CA . LEU A 1 86 ? -7.966 17.350 13.543 1.00 87.75 86 LEU A CA 1
ATOM 644 C C . LEU A 1 86 ? -8.192 18.540 12.604 1.00 87.75 86 LEU A C 1
ATOM 646 O O . LEU A 1 86 ? -7.313 18.861 11.811 1.00 87.75 86 LEU A O 1
ATOM 650 N N . ARG A 1 87 ? -9.349 19.201 12.693 1.00 87.88 87 ARG A N 1
ATOM 651 C CA . ARG A 1 87 ? -9.651 20.404 11.908 1.00 87.88 87 ARG A CA 1
ATOM 652 C C . ARG A 1 87 ? -8.836 21.621 12.356 1.00 87.88 87 ARG A C 1
ATOM 654 O O . ARG A 1 87 ? -8.576 22.499 11.538 1.00 87.88 87 ARG A O 1
ATOM 661 N N . GLU A 1 88 ? -8.486 21.692 13.635 1.00 87.88 88 GLU A N 1
ATOM 662 C CA . GLU A 1 88 ? -7.749 22.808 14.240 1.00 87.88 88 GLU A CA 1
ATOM 663 C C . GLU A 1 88 ? -6.225 22.617 14.188 1.00 87.88 88 GLU A C 1
ATOM 665 O O . GLU A 1 88 ? -5.477 23.572 14.407 1.00 87.88 88 GLU A O 1
ATOM 670 N N . LEU A 1 89 ? -5.752 21.405 13.877 1.00 83.25 89 LEU A N 1
ATOM 671 C CA . LEU A 1 89 ? -4.327 21.129 13.731 1.00 83.25 89 LEU A CA 1
ATOM 672 C C . LEU A 1 89 ? -3.727 21.898 12.538 1.00 83.25 89 LEU A C 1
ATOM 674 O O . LEU A 1 89 ? -4.310 21.913 11.450 1.00 83.25 89 LEU A O 1
ATOM 678 N N . PRO A 1 90 ? -2.542 22.514 12.706 1.00 79.81 90 PRO A N 1
ATOM 679 C CA . PRO A 1 90 ? -1.851 23.181 11.613 1.00 79.81 90 PRO A CA 1
ATOM 680 C C . PRO A 1 90 ? -1.464 22.179 10.517 1.00 79.81 90 PRO A C 1
ATOM 682 O O . PRO A 1 90 ? -1.056 21.054 10.795 1.00 79.81 90 PRO A O 1
ATOM 685 N N . SER A 1 91 ? -1.535 22.615 9.256 1.00 71.50 91 SER A N 1
ATOM 686 C CA . SER A 1 91 ? -1.164 21.801 8.086 1.00 71.50 91 SER A CA 1
ATOM 687 C C . SER A 1 91 ? 0.328 21.458 8.028 1.00 71.50 91 SER A C 1
ATOM 689 O O . SER A 1 91 ? 0.745 20.619 7.232 1.00 71.50 91 SER A O 1
ATOM 691 N N . THR A 1 92 ? 1.150 22.134 8.830 1.00 66.81 92 THR A N 1
ATOM 692 C CA . THR A 1 92 ? 2.572 21.845 8.975 1.00 66.81 92 THR A CA 1
ATOM 693 C C . THR A 1 92 ? 2.760 20.666 9.928 1.00 66.81 92 THR A C 1
ATOM 695 O O . THR A 1 92 ? 2.270 20.726 11.058 1.00 66.81 92 THR A O 1
ATOM 698 N N . PRO A 1 93 ? 3.496 19.612 9.526 1.00 59.50 93 PRO A N 1
ATOM 699 C CA . PRO A 1 93 ? 3.781 18.499 10.415 1.00 59.50 93 PRO A CA 1
ATOM 700 C C . PRO A 1 93 ? 4.511 19.032 11.647 1.00 59.50 93 PRO A C 1
ATOM 702 O O . PRO A 1 93 ? 5.626 19.541 11.548 1.00 59.50 93 PRO A O 1
ATOM 705 N N . THR A 1 94 ? 3.877 18.935 12.812 1.00 61.38 94 THR A N 1
ATOM 706 C CA . THR A 1 94 ? 4.617 19.024 14.072 1.00 61.38 94 THR A CA 1
ATOM 707 C C . THR A 1 94 ? 5.476 17.768 14.133 1.00 61.38 94 THR A C 1
ATOM 709 O O . THR A 1 94 ? 4.956 16.685 13.855 1.00 61.38 94 THR A O 1
ATOM 712 N N . GLU A 1 95 ? 6.777 17.911 14.399 1.00 59.53 95 GLU A N 1
ATOM 713 C CA . GLU A 1 95 ? 7.725 16.793 14.446 1.00 59.53 95 GLU A CA 1
ATOM 714 C C . GLU A 1 95 ? 7.110 15.617 15.213 1.00 59.53 95 GLU A C 1
ATOM 716 O O . GLU A 1 95 ? 6.831 15.698 16.410 1.00 59.53 95 GLU A O 1
ATOM 721 N N . SER A 1 96 ? 6.811 14.537 14.488 1.00 59.84 96 SER A N 1
ATOM 722 C CA . SER A 1 96 ? 6.226 13.347 15.091 1.00 59.84 96 SER A CA 1
ATOM 723 C C . SER A 1 96 ? 7.285 12.710 15.988 1.00 59.84 96 SER A C 1
ATOM 725 O O . SER A 1 96 ? 8.414 12.521 15.523 1.00 59.84 96 SER A O 1
ATOM 727 N N . PRO A 1 97 ? 6.968 12.341 17.242 1.00 59.19 97 PRO A N 1
ATOM 728 C CA . PRO A 1 97 ? 7.892 11.553 18.036 1.00 59.19 97 PRO A CA 1
ATOM 729 C C . PRO A 1 97 ? 8.175 10.264 17.269 1.00 59.19 97 PRO A C 1
ATOM 731 O O . PRO A 1 97 ? 7.261 9.496 16.966 1.00 59.19 97 PRO A O 1
ATOM 734 N N . ALA A 1 98 ? 9.442 10.069 16.907 1.00 54.91 98 ALA A N 1
ATOM 735 C CA . ALA A 1 98 ? 9.919 8.955 16.105 1.00 54.91 98 ALA A CA 1
ATOM 736 C C . ALA A 1 98 ? 9.818 7.636 16.889 1.00 54.91 98 ALA A C 1
ATOM 738 O O . ALA A 1 98 ? 10.812 7.066 17.331 1.00 54.91 98 ALA A O 1
ATOM 739 N N . ALA A 1 99 ? 8.604 7.127 17.073 1.00 63.44 99 ALA A N 1
ATOM 740 C CA . ALA A 1 99 ? 8.407 5.716 17.322 1.00 63.44 99 ALA A CA 1
ATOM 741 C C . ALA A 1 99 ? 8.558 5.019 15.968 1.00 63.44 99 ALA A C 1
ATOM 743 O O . ALA A 1 99 ? 7.721 5.186 15.081 1.00 63.44 99 ALA A O 1
ATOM 744 N N . ALA A 1 100 ? 9.640 4.261 15.795 1.00 64.00 100 ALA A N 1
ATOM 745 C CA . ALA A 1 100 ? 9.840 3.394 14.638 1.00 64.00 100 ALA A CA 1
ATOM 746 C C . ALA A 1 100 ? 8.835 2.229 14.690 1.00 64.00 100 ALA A C 1
ATOM 748 O O . ALA A 1 100 ? 9.177 1.090 15.003 1.00 64.00 100 ALA A O 1
ATOM 749 N N . VAL A 1 101 ? 7.558 2.524 14.447 1.00 70.31 101 VAL A N 1
ATOM 750 C CA . VAL A 1 101 ? 6.521 1.509 14.304 1.00 70.31 101 VAL A CA 1
ATOM 751 C C . VAL A 1 101 ? 6.720 0.869 12.939 1.00 70.31 101 VAL A C 1
ATOM 753 O O . VAL A 1 101 ? 6.426 1.461 11.902 1.00 70.31 101 VAL A O 1
ATOM 756 N N . ARG A 1 102 ? 7.248 -0.353 12.939 1.00 71.06 102 ARG A N 1
ATOM 757 C CA . ARG A 1 102 ? 7.315 -1.182 11.739 1.00 71.06 102 ARG A CA 1
ATOM 758 C C . ARG A 1 102 ? 5.910 -1.700 11.437 1.00 71.06 102 ARG A C 1
ATOM 760 O O . ARG A 1 102 ? 5.389 -2.549 12.155 1.00 71.06 102 ARG A O 1
ATOM 767 N N . PHE A 1 103 ? 5.288 -1.148 10.402 1.00 79.62 103 PHE A N 1
ATOM 768 C CA . PHE A 1 103 ? 3.990 -1.603 9.922 1.00 79.62 103 PHE A CA 1
ATOM 769 C C . PHE A 1 103 ? 4.161 -2.868 9.072 1.00 79.62 103 PHE A C 1
ATOM 771 O O . PHE A 1 103 ? 4.926 -2.862 8.111 1.00 79.62 103 PHE A O 1
ATOM 778 N N . GLU A 1 104 ? 3.448 -3.941 9.415 1.00 82.75 104 GLU A N 1
ATOM 779 C CA . GLU A 1 104 ? 3.442 -5.197 8.658 1.00 82.75 104 GLU A CA 1
ATOM 780 C C . GLU A 1 104 ? 2.133 -5.302 7.857 1.00 82.75 104 GLU A C 1
ATOM 782 O O . GLU A 1 104 ? 1.074 -5.571 8.438 1.00 82.75 104 GLU A O 1
ATOM 787 N N . PRO A 1 105 ? 2.156 -5.049 6.536 1.00 75.38 105 PRO A N 1
ATOM 788 C CA . PRO A 1 105 ? 0.951 -5.071 5.722 1.00 75.38 105 PRO A CA 1
ATOM 789 C C . PRO A 1 105 ? 0.407 -6.497 5.601 1.00 75.38 105 PRO A C 1
ATOM 791 O O . PRO A 1 105 ? 1.100 -7.421 5.184 1.00 75.38 105 PRO A O 1
ATOM 794 N N . THR A 1 106 ? -0.871 -6.671 5.929 1.00 82.81 106 THR A N 1
ATOM 795 C CA . THR A 1 106 ? -1.591 -7.932 5.702 1.00 82.81 106 THR A CA 1
ATOM 796 C C . THR A 1 106 ? -2.112 -8.013 4.264 1.00 82.81 106 THR A C 1
ATOM 798 O O . THR A 1 106 ? -2.291 -6.992 3.601 1.00 82.81 106 THR A O 1
ATOM 801 N N . THR A 1 107 ? -2.427 -9.212 3.772 1.00 71.75 107 THR A N 1
ATOM 802 C CA . THR A 1 107 ? -3.034 -9.406 2.437 1.00 71.75 107 THR A CA 1
ATOM 803 C C . THR A 1 107 ? -4.345 -8.633 2.268 1.00 71.75 107 THR A C 1
ATOM 805 O O . THR A 1 107 ? -4.619 -8.071 1.212 1.00 71.75 107 THR A O 1
ATOM 808 N N . LEU A 1 108 ? -5.138 -8.531 3.337 1.00 74.06 108 LEU A N 1
ATOM 809 C CA . LEU A 1 108 ? -6.386 -7.768 3.357 1.00 74.06 108 LEU A CA 1
ATOM 810 C C . LEU A 1 108 ? -6.137 -6.252 3.294 1.00 74.06 108 LEU A C 1
ATOM 812 O O . LEU A 1 108 ? -6.889 -5.527 2.646 1.00 74.06 108 LEU A O 1
ATOM 816 N N . TRP A 1 109 ? -5.060 -5.782 3.930 1.00 74.56 109 TRP A N 1
ATOM 817 C CA . TRP A 1 109 ? -4.596 -4.399 3.821 1.00 74.56 109 TRP A CA 1
ATOM 818 C C . TRP A 1 109 ? -4.134 -4.070 2.398 1.00 74.56 109 TRP A C 1
ATOM 820 O O . TRP A 1 109 ? -4.540 -3.045 1.856 1.00 74.56 109 TRP A O 1
ATOM 830 N N . GLN A 1 110 ? -3.352 -4.954 1.772 1.00 75.62 110 GLN A N 1
ATOM 831 C CA . GLN A 1 110 ? -2.926 -4.805 0.375 1.00 75.62 110 GLN A CA 1
ATOM 832 C C . GLN A 1 110 ? -4.138 -4.693 -0.560 1.00 75.62 110 GLN A C 1
ATOM 834 O O . GLN A 1 110 ? -4.213 -3.762 -1.357 1.00 75.62 110 GLN A O 1
ATOM 839 N N . HIS A 1 111 ? -5.139 -5.558 -0.383 1.00 67.50 111 HIS A N 1
ATOM 840 C CA . HIS A 1 111 ? -6.368 -5.523 -1.177 1.00 67.50 111 HIS A CA 1
ATOM 841 C C . HIS A 1 111 ? -7.205 -4.253 -0.937 1.00 67.50 111 HIS A C 1
ATOM 843 O O . HIS A 1 111 ? -7.764 -3.683 -1.868 1.00 67.50 111 HIS A O 1
ATOM 849 N N . MET A 1 112 ? -7.265 -3.755 0.302 1.00 74.25 112 MET A N 1
ATOM 850 C CA . MET A 1 112 ? -7.942 -2.491 0.611 1.00 74.25 112 MET A CA 1
ATOM 851 C C . MET A 1 112 ? -7.253 -1.299 -0.068 1.00 74.25 112 MET A C 1
ATOM 853 O O . MET A 1 112 ? -7.937 -0.441 -0.634 1.00 74.25 112 MET A O 1
ATOM 857 N N . VAL A 1 113 ? -5.917 -1.252 -0.027 1.00 70.19 113 VAL A N 1
ATOM 858 C CA . VAL A 1 113 ? -5.116 -0.236 -0.725 1.00 70.19 113 VAL A CA 1
ATOM 859 C C . VAL A 1 113 ? -5.379 -0.301 -2.230 1.00 70.19 113 VAL A C 1
ATOM 861 O O . VAL A 1 113 ? -5.654 0.740 -2.813 1.00 70.19 113 VAL A O 1
ATOM 864 N N . GLN A 1 114 ? -5.430 -1.494 -2.827 1.00 58.66 114 GLN A N 1
ATOM 865 C CA . GLN A 1 114 ? -5.782 -1.693 -4.242 1.00 58.66 114 GLN A CA 1
ATOM 866 C C . GLN A 1 114 ? -7.143 -1.088 -4.612 1.00 58.66 114 GLN A C 1
ATOM 868 O O . GLN A 1 114 ? -7.268 -0.403 -5.625 1.00 58.66 114 GLN A O 1
ATOM 873 N N . THR A 1 115 ? -8.167 -1.288 -3.776 1.00 58.50 115 THR A N 1
ATOM 874 C CA . THR A 1 115 ? -9.501 -0.710 -4.018 1.00 58.50 115 THR A CA 1
ATOM 875 C C . THR A 1 115 ? -9.584 0.800 -3.773 1.00 58.50 115 THR A C 1
ATOM 877 O O . THR A 1 115 ? -10.312 1.482 -4.486 1.00 58.50 115 THR A O 1
ATOM 880 N N . ASN A 1 116 ? -8.849 1.350 -2.798 1.00 53.75 116 ASN A N 1
ATOM 881 C CA . ASN A 1 116 ? -8.918 2.778 -2.443 1.00 53.75 116 ASN A CA 1
ATOM 882 C C . ASN A 1 116 ? -7.905 3.662 -3.195 1.00 53.75 116 ASN A C 1
ATOM 884 O O . ASN A 1 116 ? -8.117 4.870 -3.300 1.00 53.75 116 ASN A O 1
ATOM 888 N N . ALA A 1 117 ? -6.841 3.089 -3.769 1.00 53.25 117 ALA A N 1
ATOM 889 C CA . ALA A 1 117 ? -5.870 3.797 -4.613 1.00 53.25 117 ALA A CA 1
ATOM 890 C C . ALA A 1 117 ? -6.503 4.421 -5.874 1.00 53.25 117 ALA A C 1
ATOM 892 O O . ALA A 1 117 ? -5.912 5.295 -6.508 1.00 53.25 117 ALA A O 1
ATOM 893 N N . GLN A 1 118 ? -7.745 4.047 -6.188 1.00 49.84 118 GLN A N 1
ATOM 894 C CA . GLN A 1 118 ? -8.567 4.622 -7.251 1.00 49.84 118 GLN A CA 1
ATOM 895 C C . GLN A 1 118 ? -8.951 6.108 -7.024 1.00 49.84 118 GLN A C 1
ATOM 897 O O . GLN A 1 118 ? -9.544 6.704 -7.917 1.00 49.84 118 GLN A O 1
ATOM 902 N N . GLN A 1 119 ? -8.606 6.741 -5.888 1.00 52.84 119 GLN A N 1
ATOM 903 C CA . GLN A 1 119 ? -9.031 8.115 -5.528 1.00 52.84 119 GLN A CA 1
ATOM 904 C C . GLN A 1 119 ? -7.954 9.238 -5.584 1.00 52.84 119 GLN A C 1
ATOM 906 O O . GLN A 1 119 ? -8.204 10.336 -5.092 1.00 52.84 119 GLN A O 1
ATOM 911 N N . LEU A 1 120 ? -6.771 9.024 -6.169 1.00 47.09 120 LEU A N 1
ATOM 912 C CA . LEU A 1 120 ? -5.676 10.016 -6.314 1.00 47.09 120 LEU A CA 1
ATOM 913 C C . LEU A 1 120 ? -5.534 10.589 -7.762 1.00 47.09 120 LEU A C 1
ATOM 915 O O . LEU A 1 120 ? -6.350 10.310 -8.625 1.00 47.09 120 LEU A O 1
ATOM 919 N N . LEU A 1 121 ? -4.533 11.447 -8.016 1.00 49.31 121 LEU A N 1
ATOM 920 C CA . LEU A 1 121 ? -4.087 12.044 -9.306 1.00 49.31 121 LEU A CA 1
ATOM 921 C C . LEU A 1 121 ? -4.140 11.144 -10.591 1.00 49.31 121 LEU A C 1
ATOM 923 O O . LEU A 1 121 ? -3.326 10.225 -10.620 1.00 49.31 121 LEU A O 1
ATOM 927 N N . PRO A 1 122 ? -4.905 11.382 -11.695 1.00 54.72 122 PRO A N 1
ATOM 928 C CA . PRO A 1 122 ? -5.028 10.423 -12.817 1.00 54.72 122 PRO A CA 1
ATOM 929 C C . PRO A 1 122 ? -3.746 9.955 -13.534 1.00 54.72 122 PRO A C 1
ATOM 931 O O . PRO A 1 122 ? -3.692 8.813 -13.982 1.00 54.72 122 PRO A O 1
ATOM 934 N N . ALA A 1 123 ? -2.727 10.808 -13.696 1.00 52.44 123 ALA A N 1
ATOM 935 C CA . ALA A 1 123 ? -1.538 10.471 -14.496 1.00 52.44 123 ALA A CA 1
ATOM 936 C C . ALA A 1 123 ? -0.506 9.637 -13.714 1.00 52.44 123 ALA A C 1
ATOM 938 O O . ALA A 1 123 ? -0.013 8.635 -14.217 1.00 52.44 123 ALA A O 1
ATOM 939 N N . GLU A 1 124 ? -0.239 9.995 -12.454 1.00 51.72 124 GLU A N 1
ATOM 940 C CA . GLU A 1 124 ? 0.636 9.213 -11.564 1.00 51.72 124 GLU A CA 1
ATOM 941 C C . GLU A 1 124 ? -0.017 7.880 -11.144 1.00 51.72 124 GLU A C 1
ATOM 943 O O . GLU A 1 124 ? 0.676 6.906 -10.852 1.00 51.72 124 GLU A O 1
ATOM 948 N N . GLN A 1 125 ? -1.354 7.800 -11.180 1.00 54.28 125 GLN A N 1
ATOM 949 C CA . GLN A 1 125 ? -2.106 6.560 -10.979 1.00 54.28 125 GLN A CA 1
ATOM 950 C C . GLN A 1 125 ? -1.958 5.554 -12.120 1.00 54.28 125 GLN A C 1
ATOM 952 O O . GLN A 1 125 ? -1.889 4.358 -11.845 1.00 54.28 125 GLN 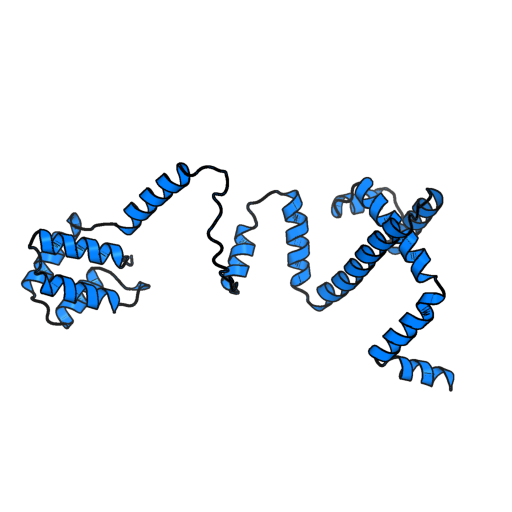A O 1
ATOM 957 N N . ALA A 1 126 ? -1.934 6.001 -13.380 1.00 62.41 126 ALA A N 1
ATOM 958 C CA . ALA A 1 126 ? -1.846 5.088 -14.519 1.00 62.41 126 ALA A CA 1
ATOM 959 C C . ALA A 1 126 ? -0.547 4.269 -14.460 1.00 62.41 126 ALA A C 1
ATOM 961 O O . ALA A 1 126 ? -0.588 3.040 -14.526 1.00 62.41 126 ALA A O 1
ATOM 962 N N . ASP A 1 127 ? 0.581 4.935 -14.216 1.00 73.44 127 ASP A N 1
ATOM 963 C CA . ASP A 1 127 ? 1.887 4.279 -14.115 1.00 73.44 127 ASP A CA 1
ATOM 964 C C . ASP A 1 127 ? 1.990 3.395 -12.858 1.00 73.44 127 ASP A C 1
ATOM 966 O O . ASP A 1 127 ? 2.519 2.282 -12.916 1.00 73.44 127 ASP A O 1
ATOM 970 N N . ALA A 1 128 ? 1.429 3.835 -11.723 1.00 68.94 128 ALA A N 1
ATOM 971 C CA . ALA A 1 128 ? 1.407 3.044 -10.490 1.00 68.94 128 ALA A CA 1
ATOM 972 C C . ALA A 1 128 ? 0.592 1.748 -10.637 1.00 68.94 128 ALA A C 1
ATOM 974 O O . ALA A 1 128 ? 1.035 0.689 -10.183 1.00 68.94 128 ALA A O 1
ATOM 975 N N . VAL A 1 129 ? -0.560 1.814 -11.314 1.00 74.12 129 VAL A N 1
ATOM 976 C CA . VAL A 1 129 ? -1.393 0.644 -11.620 1.00 74.12 129 VAL A CA 1
ATOM 977 C C . VAL A 1 129 ? -0.669 -0.299 -12.577 1.00 74.12 129 VAL A C 1
ATOM 979 O O . VAL A 1 129 ? -0.684 -1.504 -12.346 1.00 74.12 129 VAL A O 1
ATOM 982 N N . VAL A 1 130 ? 0.014 0.212 -13.608 1.00 80.25 130 VAL A N 1
ATOM 983 C CA . VAL A 1 130 ? 0.808 -0.622 -14.532 1.00 80.25 130 VAL A CA 1
ATOM 984 C C . VAL A 1 130 ? 1.912 -1.375 -13.785 1.00 80.25 130 VAL A C 1
ATOM 986 O O . VAL A 1 130 ? 2.057 -2.585 -13.967 1.00 80.25 130 VAL A O 1
ATOM 989 N N . LEU A 1 131 ? 2.647 -0.701 -12.892 1.00 80.69 131 LEU A N 1
ATOM 990 C CA . LEU A 1 131 ? 3.669 -1.347 -12.062 1.00 80.69 131 LEU A CA 1
ATOM 991 C C . LEU A 1 131 ? 3.074 -2.384 -11.106 1.00 80.69 131 LEU A C 1
ATOM 993 O O . LEU A 1 131 ? 3.700 -3.408 -10.845 1.00 80.69 131 LEU A O 1
ATOM 997 N N . GLU A 1 132 ? 1.886 -2.136 -10.560 1.00 74.38 132 GLU A N 1
ATOM 998 C CA . GLU A 1 132 ? 1.208 -3.099 -9.696 1.00 74.38 132 GLU A CA 1
ATOM 999 C C . GLU A 1 132 ? 0.696 -4.319 -10.469 1.00 74.38 132 GLU A C 1
ATOM 1001 O O . GLU A 1 132 ? 0.889 -5.441 -10.005 1.00 74.38 132 GLU A O 1
ATOM 1006 N N . GLN A 1 133 ? 0.138 -4.134 -11.669 1.00 77.50 133 GLN A N 1
ATOM 1007 C CA . GLN A 1 133 ? -0.242 -5.248 -12.542 1.00 77.50 133 GLN A CA 1
ATOM 1008 C C . GLN A 1 133 ? 0.974 -6.083 -12.941 1.00 77.50 133 GLN A C 1
ATOM 1010 O O . GLN A 1 133 ? 0.918 -7.309 -12.874 1.00 77.50 133 GLN A O 1
ATOM 1015 N N . LEU A 1 134 ? 2.102 -5.443 -13.256 1.00 80.94 134 LEU A N 1
ATOM 1016 C CA . LEU A 1 134 ? 3.344 -6.149 -13.561 1.00 80.94 134 LEU A CA 1
ATOM 1017 C C . LEU A 1 134 ? 3.798 -7.051 -12.399 1.00 80.94 134 LEU A C 1
ATOM 1019 O O . LEU A 1 134 ? 4.276 -8.151 -12.643 1.00 80.94 134 LEU A O 1
ATOM 1023 N N . ARG A 1 135 ? 3.605 -6.634 -11.136 1.00 82.44 135 ARG A N 1
ATOM 1024 C CA . ARG A 1 135 ? 3.970 -7.439 -9.949 1.00 82.44 135 ARG A CA 1
ATOM 1025 C C . ARG A 1 135 ? 3.152 -8.720 -9.787 1.00 82.44 135 ARG A C 1
ATOM 1027 O O . ARG A 1 135 ? 3.551 -9.578 -9.003 1.00 82.44 135 ARG A O 1
ATOM 1034 N N . THR A 1 136 ? 2.013 -8.846 -10.468 1.00 86.62 136 THR A N 1
ATOM 1035 C CA . THR A 1 136 ? 1.162 -10.043 -10.369 1.00 86.62 136 THR A CA 1
ATOM 1036 C C . THR A 1 136 ? 1.738 -11.250 -11.110 1.00 86.62 136 THR A C 1
ATOM 1038 O O . THR A 1 136 ? 1.398 -12.378 -10.758 1.00 86.62 136 THR A O 1
ATOM 1041 N N . ASP A 1 137 ? 2.646 -11.025 -12.066 1.00 86.88 137 ASP A N 1
ATOM 1042 C CA . ASP A 1 137 ? 3.383 -12.060 -12.789 1.00 86.88 137 ASP A CA 1
ATOM 1043 C C . ASP A 1 137 ? 4.867 -12.027 -12.372 1.00 86.88 137 ASP A C 1
ATOM 1045 O O . ASP A 1 137 ? 5.610 -11.143 -12.806 1.00 86.88 137 ASP A O 1
ATOM 1049 N N . PRO A 1 138 ? 5.327 -12.961 -11.516 1.00 82.88 138 PRO A N 1
ATOM 1050 C CA . PRO A 1 138 ? 6.692 -12.940 -10.995 1.00 82.88 138 PRO A CA 1
ATOM 1051 C C . PRO A 1 138 ? 7.784 -13.090 -12.063 1.00 82.88 138 PRO A C 1
ATOM 1053 O O . PRO A 1 138 ? 8.853 -12.495 -11.912 1.00 82.88 138 PRO A O 1
ATOM 1056 N N . GLU A 1 139 ? 7.542 -13.867 -13.125 1.00 86.69 139 GLU A N 1
ATOM 1057 C CA . GLU A 1 139 ? 8.541 -14.104 -14.177 1.00 86.69 139 GLU A CA 1
ATOM 1058 C C . GLU A 1 139 ? 8.689 -12.866 -15.065 1.00 86.69 139 GLU A C 1
ATOM 1060 O O . GLU A 1 139 ? 9.808 -12.397 -15.311 1.00 86.69 139 GLU A O 1
ATOM 1065 N N . VAL A 1 140 ? 7.561 -12.281 -15.482 1.00 88.00 140 VAL A N 1
ATOM 1066 C CA . VAL A 1 140 ? 7.560 -11.043 -16.274 1.00 88.00 140 VAL A CA 1
ATOM 1067 C C . VAL A 1 140 ? 8.095 -9.875 -15.441 1.00 88.00 140 VAL A C 1
ATOM 1069 O O . VAL A 1 140 ? 8.912 -9.099 -15.940 1.00 88.00 140 VAL A O 1
ATOM 1072 N N . TRP A 1 141 ? 7.724 -9.781 -14.159 1.00 87.00 141 TRP A N 1
ATOM 1073 C CA . TRP A 1 141 ? 8.266 -8.786 -13.228 1.00 87.00 141 TRP A CA 1
ATOM 1074 C C . TRP A 1 141 ? 9.790 -8.850 -13.156 1.00 87.00 141 TRP A C 1
ATOM 1076 O O . TRP A 1 141 ? 10.454 -7.827 -13.329 1.00 87.00 141 TRP A O 1
ATOM 1086 N N . GLN A 1 142 ? 10.358 -10.041 -12.944 1.00 88.00 142 GLN A N 1
ATOM 1087 C CA . GLN A 1 142 ? 11.806 -10.189 -12.841 1.00 88.00 142 GLN A CA 1
ATOM 1088 C C . GLN A 1 142 ? 12.507 -9.781 -14.143 1.00 88.00 142 GLN A C 1
ATOM 1090 O O . GLN A 1 142 ? 13.452 -8.989 -14.099 1.00 88.00 142 GLN A O 1
ATOM 1095 N N . SER A 1 143 ? 12.018 -10.250 -15.295 1.00 90.81 143 SER A N 1
ATOM 1096 C CA . SER A 1 143 ? 12.597 -9.897 -16.596 1.00 90.81 143 SER A CA 1
ATOM 1097 C C . SER A 1 143 ? 12.554 -8.388 -16.860 1.00 90.81 143 SER A C 1
ATOM 1099 O O . SER A 1 143 ? 13.518 -7.824 -17.382 1.00 90.81 143 SER A O 1
ATOM 1101 N N . VAL A 1 144 ? 11.453 -7.718 -16.506 1.00 91.06 144 VAL A N 1
ATOM 1102 C CA . VAL A 1 144 ? 11.313 -6.268 -16.696 1.00 91.06 144 VAL A CA 1
ATOM 1103 C C . VAL A 1 144 ? 12.181 -5.494 -15.706 1.00 91.06 144 VAL A C 1
ATOM 1105 O O . VAL A 1 144 ? 12.781 -4.493 -16.091 1.00 91.06 144 VAL A O 1
ATOM 1108 N N . CYS A 1 145 ? 12.320 -5.950 -14.458 1.00 87.44 145 CYS A N 1
ATOM 1109 C CA . CYS A 1 145 ? 13.224 -5.330 -13.489 1.00 87.44 145 CYS A CA 1
ATOM 1110 C C . CYS A 1 145 ? 14.694 -5.420 -13.913 1.00 87.44 145 CYS A C 1
ATOM 1112 O O . CYS A 1 145 ? 15.420 -4.437 -13.764 1.00 87.44 145 CYS A O 1
ATOM 1114 N N . GLU A 1 146 ? 15.133 -6.559 -14.453 1.00 89.94 146 GLU A N 1
ATOM 1115 C CA . GLU A 1 146 ? 16.496 -6.723 -14.976 1.00 89.94 146 GLU A CA 1
ATOM 1116 C C . GLU A 1 146 ? 16.764 -5.749 -16.137 1.00 89.94 146 GLU A C 1
ATOM 1118 O O . GLU A 1 146 ? 17.780 -5.048 -16.133 1.00 89.94 146 GLU A O 1
ATOM 1123 N N . ALA A 1 147 ? 15.818 -5.624 -17.075 1.00 88.88 147 ALA A N 1
ATOM 1124 C CA . ALA A 1 147 ? 15.903 -4.644 -18.157 1.00 88.88 147 ALA A CA 1
ATOM 1125 C C . ALA A 1 147 ? 15.888 -3.196 -17.628 1.00 88.88 147 ALA A C 1
ATOM 1127 O O . ALA A 1 147 ? 16.722 -2.378 -18.015 1.00 88.88 147 ALA A O 1
ATOM 1128 N N . ALA A 1 148 ? 14.993 -2.869 -16.694 1.00 89.50 148 ALA A N 1
ATOM 1129 C CA . ALA A 1 148 ? 14.897 -1.532 -16.109 1.00 89.50 148 ALA A CA 1
ATOM 1130 C C . ALA A 1 148 ? 16.181 -1.128 -15.368 1.00 89.50 148 ALA A C 1
ATOM 1132 O O . ALA A 1 148 ? 16.626 0.016 -15.488 1.00 89.50 148 ALA A O 1
ATOM 1133 N N . LEU A 1 149 ? 16.807 -2.062 -14.642 1.00 88.88 149 LEU A N 1
ATOM 1134 C CA . LEU A 1 149 ? 18.090 -1.836 -13.979 1.00 88.88 149 LEU A CA 1
ATOM 1135 C C . LEU A 1 149 ? 19.198 -1.541 -14.996 1.00 88.88 149 LEU A C 1
ATOM 1137 O O . LEU A 1 149 ? 19.980 -0.615 -14.784 1.00 88.88 149 LEU A O 1
ATOM 1141 N N . LEU A 1 150 ? 19.242 -2.275 -16.112 1.00 90.19 150 LEU A N 1
ATOM 1142 C CA . LEU A 1 150 ? 20.182 -2.007 -17.200 1.00 90.19 150 LEU A CA 1
ATOM 1143 C C . LEU A 1 150 ? 20.005 -0.581 -17.743 1.00 90.19 150 LEU A C 1
ATOM 1145 O O . LEU A 1 150 ? 20.972 0.178 -17.774 1.00 90.19 150 LEU A O 1
ATOM 1149 N N . HIS A 1 151 ? 18.778 -0.177 -18.086 1.00 89.12 151 HIS A N 1
ATOM 1150 C CA . HIS A 1 151 ? 18.506 1.184 -18.570 1.00 89.12 151 HIS A CA 1
ATOM 1151 C C . HIS A 1 151 ? 18.837 2.266 -17.531 1.00 89.12 151 HIS A C 1
ATOM 1153 O O . HIS A 1 151 ? 19.321 3.341 -17.893 1.00 89.12 151 HIS A O 1
ATOM 1159 N N . TYR A 1 152 ? 18.616 1.991 -16.243 1.00 87.25 152 TYR A N 1
ATOM 1160 C CA . TYR A 1 152 ? 18.990 2.897 -15.158 1.00 87.25 152 TYR A CA 1
ATOM 1161 C C . TYR A 1 152 ? 20.510 3.090 -15.071 1.00 87.25 152 TYR A C 1
ATOM 1163 O O . TYR A 1 152 ? 20.987 4.227 -15.030 1.00 87.25 152 TYR A O 1
ATOM 1171 N N . LEU A 1 153 ? 21.279 1.997 -15.106 1.00 87.56 153 LEU A N 1
ATOM 1172 C CA . LEU A 1 153 ? 22.743 2.044 -15.073 1.00 87.56 153 LEU A CA 1
ATOM 1173 C C . LEU A 1 153 ? 23.329 2.706 -16.324 1.00 87.56 153 LEU A C 1
ATOM 1175 O O . LEU A 1 153 ? 24.284 3.471 -16.209 1.00 87.56 153 LEU A O 1
ATOM 1179 N N . VAL A 1 154 ? 22.739 2.475 -17.500 1.00 91.50 154 VAL A N 1
ATOM 1180 C CA . VAL A 1 154 ? 23.133 3.157 -18.743 1.00 91.50 154 VAL A CA 1
ATOM 1181 C C . VAL A 1 154 ? 22.913 4.663 -18.634 1.00 91.50 154 VAL A C 1
ATOM 1183 O O . VAL A 1 154 ? 23.799 5.423 -19.018 1.00 91.50 154 VAL A O 1
ATOM 1186 N N . ASN A 1 155 ? 21.793 5.119 -18.060 1.00 86.12 155 ASN A N 1
ATOM 1187 C CA . ASN A 1 155 ? 21.577 6.554 -17.857 1.00 86.12 155 ASN A CA 1
ATOM 1188 C C . ASN A 1 155 ? 22.635 7.165 -16.923 1.00 86.12 155 ASN A C 1
ATOM 1190 O O . ASN A 1 155 ? 23.176 8.225 -17.233 1.00 86.12 155 ASN A O 1
ATOM 1194 N N . ILE A 1 156 ? 22.979 6.478 -15.825 1.00 84.38 156 ILE A N 1
ATOM 1195 C CA . ILE A 1 156 ? 24.062 6.915 -14.928 1.00 84.38 156 ILE A CA 1
ATOM 1196 C C . ILE A 1 156 ? 25.398 6.978 -15.678 1.00 84.38 156 ILE A C 1
ATOM 1198 O O . ILE A 1 156 ? 26.118 7.970 -15.576 1.00 84.38 156 ILE A O 1
ATOM 1202 N N . ALA A 1 157 ? 25.733 5.939 -16.447 1.00 84.44 157 ALA A N 1
ATOM 1203 C CA . ALA A 1 157 ? 26.977 5.888 -17.209 1.00 84.44 157 ALA A CA 1
ATOM 1204 C C . ALA A 1 157 ? 27.046 7.010 -18.252 1.00 84.44 157 ALA A C 1
ATOM 1206 O O . ALA A 1 157 ? 28.094 7.629 -18.409 1.00 84.44 157 ALA A O 1
ATOM 1207 N N . ARG A 1 158 ? 25.930 7.325 -18.919 1.00 87.56 158 ARG A N 1
ATOM 1208 C CA . ARG A 1 158 ? 25.836 8.432 -19.879 1.00 87.56 158 ARG A CA 1
ATOM 1209 C C . ARG A 1 158 ? 26.198 9.766 -19.238 1.00 87.56 158 ARG A C 1
ATOM 1211 O O . ARG A 1 158 ? 27.003 10.510 -19.795 1.00 87.56 158 ARG A O 1
ATOM 1218 N N . GLU A 1 159 ? 25.625 10.041 -18.067 1.00 81.44 159 GLU A N 1
ATOM 1219 C CA . GLU A 1 159 ? 25.886 11.261 -17.299 1.00 81.44 159 GLU A CA 1
ATOM 1220 C C . GLU A 1 159 ? 27.349 11.332 -16.841 1.00 81.44 159 GLU A C 1
ATOM 1222 O O . GLU A 1 159 ? 27.985 12.375 -16.975 1.00 81.44 159 GLU A O 1
ATOM 1227 N N . GLN A 1 160 ? 27.914 10.218 -16.364 1.00 80.44 160 GLN A N 1
ATOM 1228 C CA . GLN A 1 160 ? 29.302 10.162 -15.892 1.00 80.44 160 GLN A CA 1
ATOM 1229 C C . GLN A 1 160 ? 30.339 10.262 -17.016 1.00 80.44 160 GLN A C 1
ATOM 1231 O O . GLN A 1 160 ? 31.371 10.908 -16.846 1.00 80.44 160 GLN A O 1
ATOM 1236 N N . LEU A 1 161 ? 30.078 9.622 -18.155 1.00 83.19 161 LEU A N 1
ATOM 1237 C CA . LEU A 1 161 ? 30.956 9.641 -19.326 1.00 83.19 161 LEU A CA 1
ATOM 1238 C C . LEU A 1 161 ? 30.799 10.926 -20.149 1.00 83.19 161 LEU A C 1
ATOM 1240 O O . LEU A 1 161 ? 31.594 11.161 -21.057 1.00 83.19 161 LEU A O 1
ATOM 1244 N N . GLY A 1 162 ? 29.775 11.741 -19.865 1.00 84.00 162 GLY A N 1
ATOM 1245 C CA . GLY A 1 162 ? 29.434 12.914 -20.668 1.00 84.00 162 GLY A CA 1
ATOM 1246 C C . GLY A 1 162 ? 29.078 12.550 -22.111 1.00 84.00 162 GLY A C 1
ATOM 1247 O O . GLY A 1 162 ? 29.353 13.326 -23.023 1.00 84.00 162 GLY A O 1
ATOM 1248 N N . TYR A 1 163 ? 28.517 11.357 -22.333 1.00 86.25 163 TYR A N 1
ATOM 1249 C CA . TYR A 1 163 ? 28.213 10.865 -23.673 1.00 86.25 163 TYR A CA 1
ATOM 1250 C C . TYR A 1 163 ? 27.044 11.654 -24.271 1.00 86.25 163 TYR A C 1
ATOM 1252 O O . TYR A 1 163 ? 25.911 11.603 -23.783 1.00 86.25 163 TYR A O 1
ATOM 1260 N N . THR A 1 164 ? 27.334 12.399 -25.335 1.00 87.38 164 THR A N 1
ATOM 1261 C CA . THR A 1 164 ? 26.354 13.168 -26.100 1.00 87.38 164 THR A CA 1
ATOM 1262 C C . THR A 1 164 ? 25.959 12.394 -27.345 1.00 87.38 164 THR A C 1
ATOM 1264 O O . THR A 1 164 ? 26.825 12.067 -28.151 1.00 87.38 164 THR A O 1
ATOM 1267 N N . VAL A 1 165 ? 24.662 12.153 -27.515 1.00 88.56 165 VAL A N 1
ATOM 1268 C CA . VAL A 1 165 ? 24.125 11.480 -28.701 1.00 88.56 165 VAL A CA 1
ATOM 1269 C C . VAL A 1 165 ? 23.859 12.509 -29.787 1.00 88.56 165 VAL A C 1
ATOM 1271 O O . VAL A 1 165 ? 23.172 13.506 -29.531 1.00 88.56 165 VAL A O 1
ATOM 1274 N N . ASP A 1 166 ? 24.369 12.269 -30.990 1.00 90.81 166 ASP A N 1
ATOM 1275 C CA . ASP A 1 166 ? 24.086 13.132 -32.130 1.00 90.81 166 ASP A CA 1
ATOM 1276 C C . ASP A 1 166 ? 22.722 12.818 -32.788 1.00 90.81 166 ASP A C 1
ATOM 1278 O O . ASP A 1 166 ? 22.073 11.795 -32.550 1.00 90.81 166 ASP A O 1
ATOM 1282 N N . GLU A 1 167 ? 22.245 13.726 -33.641 1.00 88.62 167 GLU A N 1
ATOM 1283 C CA . GLU A 1 167 ? 20.951 13.558 -34.314 1.00 88.62 167 GLU A CA 1
ATOM 1284 C C . GLU A 1 167 ? 20.940 12.422 -35.355 1.00 88.62 167 GLU A C 1
ATOM 1286 O O . GLU A 1 167 ? 19.874 11.931 -35.728 1.00 88.62 167 GLU A O 1
ATOM 1291 N N . ALA A 1 168 ? 22.096 11.996 -35.871 1.00 90.62 168 ALA A N 1
ATOM 1292 C CA . ALA A 1 168 ? 22.182 10.870 -36.798 1.00 90.62 168 ALA A CA 1
ATOM 1293 C C . ALA A 1 168 ? 22.072 9.525 -36.061 1.00 90.62 168 ALA A C 1
ATOM 1295 O O . ALA A 1 168 ? 21.347 8.637 -36.523 1.00 90.62 168 ALA A O 1
ATOM 1296 N N . GLU A 1 169 ? 22.710 9.404 -34.901 1.00 89.75 169 GLU A N 1
ATOM 1297 C CA . GLU A 1 169 ? 22.601 8.287 -33.966 1.00 89.75 169 GLU A CA 1
ATOM 1298 C C . GLU A 1 169 ? 21.157 8.150 -33.472 1.00 89.75 169 GLU A C 1
ATOM 1300 O O . GLU A 1 169 ? 20.570 7.078 -33.617 1.00 89.75 169 GLU A O 1
ATOM 1305 N N . LYS A 1 170 ? 20.518 9.244 -33.025 1.00 90.19 170 LYS A N 1
ATOM 1306 C CA . LYS A 1 170 ? 19.097 9.226 -32.615 1.00 90.19 170 LYS A CA 1
ATOM 1307 C C . LYS A 1 170 ? 18.162 8.760 -33.727 1.00 90.19 170 LY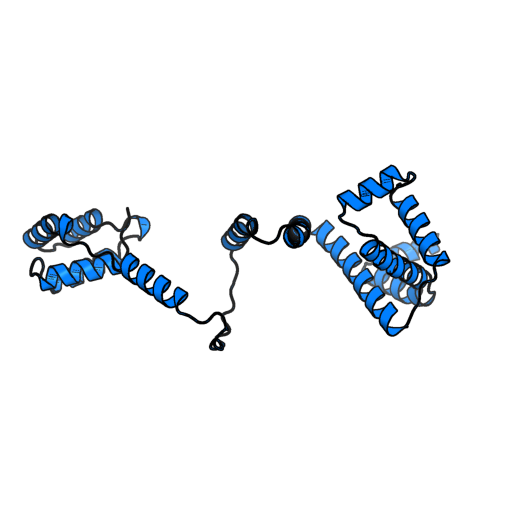S A C 1
ATOM 1309 O O . LYS A 1 170 ? 17.248 7.975 -33.478 1.00 90.19 170 LYS A O 1
ATOM 1314 N N . ARG A 1 171 ? 18.374 9.219 -34.968 1.00 90.56 171 ARG A N 1
ATOM 1315 C CA . ARG A 1 171 ? 17.576 8.772 -36.126 1.00 90.56 171 ARG A CA 1
ATOM 1316 C C . ARG A 1 171 ? 17.775 7.289 -36.425 1.00 90.56 171 ARG A C 1
ATOM 1318 O O . ARG A 1 171 ? 16.813 6.620 -36.797 1.00 90.56 171 ARG A O 1
ATOM 1325 N N . THR A 1 172 ? 19.001 6.797 -36.276 1.00 91.62 172 THR A N 1
ATOM 1326 C CA . THR A 1 172 ? 19.343 5.379 -36.452 1.00 91.62 172 THR A CA 1
ATOM 1327 C C . THR A 1 172 ? 18.644 4.541 -35.384 1.00 91.62 172 THR A C 1
ATOM 1329 O O . THR A 1 172 ? 17.872 3.654 -35.735 1.00 91.62 172 THR A O 1
ATOM 1332 N N . ALA A 1 173 ? 18.777 4.911 -34.107 1.00 91.19 173 ALA A N 1
ATOM 1333 C CA . ALA A 1 173 ? 18.103 4.239 -32.999 1.00 91.19 173 ALA A CA 1
ATOM 1334 C C . ALA A 1 173 ? 16.574 4.259 -33.137 1.00 91.19 173 ALA A C 1
ATOM 1336 O O . ALA A 1 173 ? 15.925 3.236 -32.942 1.00 91.19 173 ALA A O 1
ATOM 1337 N N . LEU A 1 174 ? 15.981 5.389 -33.546 1.00 92.44 174 LEU A N 1
ATOM 1338 C CA . LEU A 1 174 ? 14.539 5.473 -33.789 1.00 92.44 174 LEU A CA 1
ATOM 1339 C C . LEU A 1 174 ? 14.095 4.537 -34.919 1.00 92.44 174 LEU A C 1
ATOM 1341 O O . LEU A 1 174 ? 13.045 3.906 -34.808 1.00 92.44 174 LEU A O 1
ATOM 1345 N N . ARG A 1 175 ? 14.857 4.457 -36.015 1.00 92.81 175 ARG A N 1
ATOM 1346 C CA . ARG A 1 175 ? 14.545 3.556 -37.133 1.00 92.81 175 ARG A CA 1
ATOM 1347 C C . ARG A 1 175 ? 14.607 2.099 -36.684 1.00 92.81 175 ARG A C 1
ATOM 1349 O O . ARG A 1 175 ? 13.654 1.364 -36.930 1.00 92.81 175 ARG A O 1
ATOM 1356 N N . ASP A 1 176 ? 15.687 1.716 -36.017 1.00 90.69 176 ASP A N 1
ATOM 1357 C CA . ASP A 1 176 ? 15.935 0.332 -35.624 1.00 90.69 176 ASP A CA 1
ATOM 1358 C C . ASP A 1 176 ? 14.923 -0.114 -34.546 1.00 90.69 176 ASP A C 1
ATOM 1360 O O . ASP A 1 176 ? 14.339 -1.195 -34.642 1.00 90.69 176 ASP A O 1
ATOM 1364 N N . TRP A 1 177 ? 14.592 0.767 -33.591 1.00 92.12 177 TRP A N 1
ATOM 1365 C CA . TRP A 1 177 ? 13.517 0.540 -32.617 1.00 92.12 177 TRP A CA 1
ATOM 1366 C C . TRP A 1 177 ? 12.145 0.393 -33.291 1.00 92.12 177 TRP A C 1
ATOM 1368 O O . TRP A 1 177 ? 11.392 -0.528 -32.973 1.00 92.12 177 TRP A O 1
ATOM 1378 N N . ARG A 1 178 ? 11.814 1.256 -34.264 1.00 93.69 178 ARG A N 1
ATOM 1379 C CA . ARG A 1 178 ? 10.556 1.144 -35.020 1.00 93.69 178 ARG A CA 1
ATOM 1380 C C . ARG A 1 178 ? 10.464 -0.173 -35.781 1.00 93.69 178 ARG A C 1
ATOM 1382 O O . ARG A 1 178 ? 9.386 -0.758 -35.817 1.00 93.69 178 ARG A O 1
ATOM 1389 N N . GLU A 1 179 ? 11.557 -0.620 -36.393 1.00 92.75 179 GLU A N 1
ATOM 1390 C CA . GLU A 1 179 ? 11.606 -1.889 -37.119 1.00 92.75 179 GLU A CA 1
ATOM 1391 C C . GLU A 1 179 ? 11.392 -3.078 -36.176 1.00 92.75 179 GLU A C 1
ATOM 1393 O O . GLU A 1 179 ? 10.542 -3.923 -36.458 1.00 92.75 179 GLU A O 1
ATOM 1398 N N . ALA A 1 180 ? 12.061 -3.090 -35.019 1.00 89.00 180 ALA A N 1
ATOM 1399 C CA . ALA A 1 180 ? 11.897 -4.129 -34.001 1.00 89.00 180 ALA A CA 1
ATOM 1400 C C . ALA A 1 180 ? 10.464 -4.207 -33.439 1.00 89.00 180 ALA A C 1
ATOM 1402 O O . ALA A 1 180 ? 9.982 -5.293 -33.124 1.00 89.00 180 ALA A O 1
ATOM 1403 N N . GLN A 1 181 ? 9.771 -3.068 -33.342 1.00 88.56 181 GLN A N 1
ATOM 1404 C CA . GLN A 1 181 ? 8.380 -2.980 -32.877 1.00 88.56 181 GLN A CA 1
ATOM 1405 C C . GLN A 1 181 ? 7.339 -3.127 -34.006 1.00 88.56 181 GLN A C 1
ATOM 1407 O O . GLN A 1 181 ? 6.137 -3.047 -33.753 1.00 88.56 181 GLN A O 1
ATOM 1412 N N . GLY A 1 182 ? 7.763 -3.301 -35.265 1.00 91.31 182 GLY A N 1
ATOM 1413 C CA . GLY A 1 182 ? 6.859 -3.385 -36.422 1.00 91.31 182 GLY A CA 1
ATOM 1414 C C . GLY A 1 182 ? 6.125 -2.075 -36.763 1.00 91.31 182 GLY A C 1
ATOM 1415 O O . GLY A 1 182 ? 5.091 -2.083 -37.435 1.00 91.31 182 GLY A O 1
ATOM 1416 N N . LEU A 1 183 ? 6.637 -0.927 -36.314 1.00 93.62 183 LEU A N 1
ATOM 1417 C CA . LEU A 1 183 ? 6.040 0.401 -36.489 1.00 93.62 183 LEU A CA 1
ATOM 1418 C C . LEU A 1 183 ? 6.476 1.039 -37.821 1.00 93.62 183 LEU A C 1
ATOM 1420 O O . LEU A 1 183 ? 7.210 2.031 -37.861 1.00 93.62 183 LEU A O 1
ATOM 1424 N N . TYR A 1 184 ? 6.012 0.489 -38.946 1.00 91.56 184 TYR A N 1
ATOM 1425 C CA . TYR A 1 184 ? 6.438 0.928 -40.289 1.00 91.56 184 TYR A CA 1
ATOM 1426 C C . TYR A 1 184 ? 5.762 2.211 -40.791 1.00 91.56 184 TYR A C 1
ATOM 1428 O O . TYR A 1 184 ? 6.322 2.923 -41.621 1.00 91.56 184 TYR A O 1
ATOM 1436 N N . THR A 1 185 ? 4.567 2.542 -40.294 1.00 93.25 185 THR A N 1
ATOM 1437 C CA . THR A 1 185 ? 3.808 3.719 -40.749 1.00 93.25 185 THR A CA 1
ATOM 1438 C C . THR A 1 185 ? 3.851 4.849 -39.726 1.00 93.25 185 THR A C 1
ATOM 1440 O O . THR A 1 185 ? 4.149 4.649 -38.547 1.00 93.25 185 THR A O 1
ATOM 1443 N N . ARG A 1 186 ? 3.572 6.077 -40.173 1.00 91.31 186 ARG A N 1
ATOM 1444 C CA . ARG A 1 186 ? 3.453 7.230 -39.271 1.00 91.31 186 ARG A CA 1
ATOM 1445 C C . ARG A 1 186 ? 2.266 7.077 -38.313 1.00 91.31 186 ARG A C 1
ATOM 1447 O O . ARG A 1 186 ? 2.440 7.285 -37.122 1.00 91.31 186 ARG A O 1
ATOM 1454 N N . ALA A 1 187 ? 1.117 6.634 -38.821 1.00 92.94 187 ALA A N 1
ATOM 1455 C CA . ALA A 1 187 ? -0.086 6.423 -38.017 1.00 92.94 187 ALA A CA 1
ATOM 1456 C C . ALA A 1 187 ? 0.112 5.355 -36.925 1.00 92.94 187 ALA A C 1
ATOM 1458 O O . ALA A 1 187 ? -0.312 5.560 -35.793 1.00 92.94 187 ALA A O 1
ATOM 1459 N N . ALA A 1 188 ? 0.805 4.248 -37.235 1.00 92.06 188 ALA A N 1
ATOM 1460 C CA . ALA A 1 188 ? 1.114 3.217 -36.242 1.00 92.06 188 ALA A CA 1
ATOM 1461 C C . ALA A 1 188 ? 2.035 3.747 -35.133 1.00 92.06 188 ALA A C 1
ATOM 1463 O O . ALA A 1 188 ? 1.814 3.445 -33.964 1.00 92.06 188 ALA A O 1
ATOM 1464 N N . LEU A 1 189 ? 3.031 4.573 -35.487 1.00 91.62 189 LEU A N 1
ATOM 1465 C CA . LEU A 1 189 ? 3.882 5.222 -34.491 1.00 91.62 189 LEU A CA 1
ATOM 1466 C C . LEU A 1 189 ? 3.065 6.164 -33.597 1.00 91.62 189 LEU A C 1
ATOM 1468 O O . LEU A 1 189 ? 3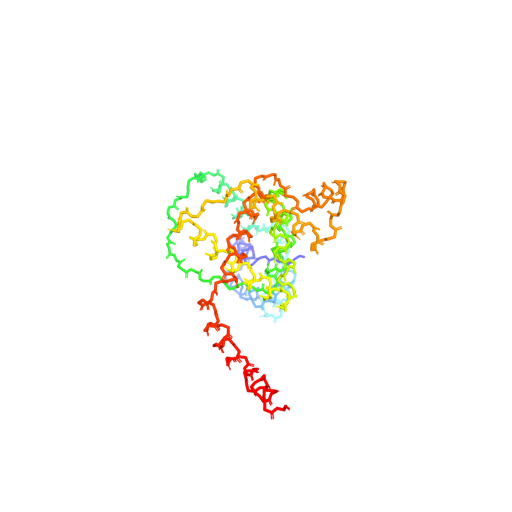.162 6.067 -32.382 1.00 91.62 189 LEU A O 1
ATOM 1472 N N . GLU A 1 190 ? 2.259 7.054 -34.176 1.00 92.00 190 GLU A N 1
ATOM 1473 C CA . GLU A 1 190 ? 1.458 8.019 -33.408 1.00 92.00 190 GLU A CA 1
ATOM 1474 C C . GLU A 1 190 ? 0.485 7.308 -32.453 1.00 92.00 190 GLU A C 1
ATOM 1476 O O . GLU A 1 190 ? 0.405 7.662 -31.276 1.00 92.00 190 GLU A O 1
ATOM 1481 N N . GLN A 1 191 ? -0.177 6.242 -32.916 1.00 92.31 191 GLN A N 1
ATOM 1482 C CA . GLN A 1 191 ? -1.049 5.420 -32.076 1.00 92.31 191 GLN A CA 1
ATOM 1483 C C . GLN A 1 191 ? -0.280 4.736 -30.939 1.00 92.31 191 GLN A C 1
ATOM 1485 O O . GLN A 1 191 ? -0.761 4.705 -29.806 1.00 92.31 191 GLN A O 1
ATOM 1490 N N . PHE A 1 192 ? 0.914 4.205 -31.219 1.00 93.12 192 PHE A N 1
ATOM 1491 C CA . PHE A 1 192 ? 1.762 3.592 -30.201 1.00 93.12 192 PHE A CA 1
ATOM 1492 C C . PHE A 1 192 ? 2.204 4.614 -29.146 1.00 93.12 192 PHE A C 1
ATOM 1494 O O . PHE A 1 192 ? 2.088 4.343 -27.952 1.00 93.12 192 PHE A O 1
ATOM 1501 N N . LEU A 1 193 ? 2.677 5.793 -29.563 1.00 92.31 193 LEU A N 1
ATOM 1502 C CA . LEU A 1 193 ? 3.112 6.847 -28.643 1.00 92.31 193 LEU A CA 1
ATOM 1503 C C . LEU A 1 193 ? 1.961 7.306 -27.744 1.00 92.31 193 LEU A C 1
ATOM 1505 O O . LEU A 1 193 ? 2.142 7.438 -26.534 1.00 92.31 193 LEU A O 1
ATOM 1509 N N . GLN A 1 194 ? 0.762 7.462 -28.312 1.00 89.12 194 GLN A N 1
ATOM 1510 C CA . GLN A 1 194 ? -0.430 7.827 -27.554 1.00 89.12 194 GLN A CA 1
ATOM 1511 C C . GLN A 1 194 ? -0.835 6.735 -26.553 1.00 89.12 194 GLN A C 1
ATOM 1513 O O . GLN A 1 194 ? -1.093 7.043 -25.391 1.00 89.12 194 GLN A O 1
ATOM 1518 N N . ALA A 1 195 ? -0.861 5.468 -26.979 1.00 88.88 195 ALA A N 1
ATOM 1519 C CA . ALA A 1 195 ? -1.221 4.343 -26.114 1.00 88.88 195 ALA A CA 1
ATOM 1520 C C . ALA A 1 195 ? -0.245 4.164 -24.938 1.00 88.88 195 ALA A C 1
ATOM 1522 O O . ALA A 1 195 ? -0.665 3.775 -23.851 1.00 88.88 195 ALA A O 1
ATOM 1523 N N . ASN A 1 196 ? 1.035 4.489 -25.143 1.00 89.69 196 ASN A N 1
ATOM 1524 C CA . ASN A 1 196 ? 2.095 4.358 -24.140 1.00 89.69 196 ASN A CA 1
ATOM 1525 C C . ASN A 1 196 ? 2.441 5.680 -23.428 1.00 89.69 196 ASN A C 1
ATOM 1527 O O . ASN A 1 196 ? 3.420 5.732 -22.689 1.00 89.69 196 ASN A O 1
ATOM 1531 N N . GLN A 1 197 ? 1.666 6.750 -23.647 1.00 87.81 197 GLN A N 1
ATOM 1532 C CA . GLN A 1 197 ? 1.868 8.070 -23.024 1.00 87.81 197 GLN A CA 1
ATOM 1533 C C . GLN A 1 197 ? 3.304 8.620 -23.179 1.00 87.81 197 GLN A C 1
ATOM 1535 O O . GLN A 1 197 ? 3.869 9.248 -22.269 1.00 87.81 197 GLN A O 1
ATOM 1540 N N . LEU A 1 198 ? 3.895 8.372 -24.351 1.00 89.69 198 LEU A N 1
ATOM 1541 C CA . LEU A 1 198 ? 5.230 8.825 -24.722 1.00 89.69 198 LEU A CA 1
ATOM 1542 C C . LEU A 1 198 ? 5.135 10.170 -25.440 1.00 89.69 198 LEU A C 1
ATOM 1544 O O . LEU A 1 198 ? 4.707 10.242 -26.589 1.00 89.69 198 LEU A O 1
ATOM 1548 N N . ASP A 1 199 ? 5.550 11.229 -24.749 1.00 88.56 199 ASP A N 1
ATOM 1549 C CA . ASP A 1 199 ? 5.811 12.527 -25.369 1.00 88.56 199 ASP A CA 1
ATOM 1550 C C . ASP A 1 199 ? 7.205 12.565 -26.024 1.00 88.56 199 ASP A C 1
ATOM 1552 O O . ASP A 1 199 ? 8.042 11.681 -25.808 1.00 88.56 199 ASP A O 1
ATOM 1556 N N . ASP A 1 200 ? 7.463 13.607 -26.817 1.00 85.69 200 ASP A N 1
ATOM 1557 C CA . ASP A 1 200 ? 8.719 13.764 -27.559 1.00 85.69 200 ASP A CA 1
ATOM 1558 C C . ASP A 1 200 ? 9.955 13.810 -26.640 1.00 85.69 200 ASP A C 1
ATOM 1560 O O . ASP A 1 200 ? 11.014 13.289 -26.996 1.00 85.69 200 ASP A O 1
ATOM 1564 N N . ASN A 1 201 ? 9.829 14.371 -25.431 1.00 87.12 201 ASN A N 1
ATOM 1565 C CA . ASN A 1 201 ? 10.935 14.462 -24.474 1.00 87.12 201 ASN A CA 1
ATOM 1566 C C . ASN A 1 201 ? 11.259 13.091 -23.868 1.00 87.12 201 ASN A C 1
ATOM 1568 O O . ASN A 1 201 ? 12.428 12.699 -23.792 1.00 87.12 201 ASN A O 1
ATOM 1572 N N . LYS A 1 202 ? 10.233 12.340 -23.452 1.00 87.06 202 LYS A N 1
ATOM 1573 C CA . LYS A 1 202 ? 10.368 10.969 -22.952 1.00 87.06 202 LYS A CA 1
ATOM 1574 C C . LYS A 1 202 ? 10.950 10.070 -24.033 1.00 87.06 202 LYS A C 1
ATOM 1576 O O . LYS A 1 202 ? 11.886 9.328 -23.742 1.00 87.06 202 LYS A O 1
ATOM 1581 N N . LEU A 1 203 ? 10.443 10.170 -25.263 1.00 90.81 203 LEU A N 1
ATOM 1582 C CA . LEU A 1 203 ? 10.949 9.405 -26.397 1.00 90.81 203 LEU A CA 1
ATOM 1583 C C . LEU A 1 203 ? 12.418 9.742 -26.680 1.00 90.81 203 LEU A C 1
ATOM 1585 O O . LEU A 1 203 ? 13.232 8.826 -26.758 1.00 90.81 203 LEU A O 1
ATOM 1589 N N . SER A 1 204 ? 12.784 11.028 -26.753 1.00 89.56 204 SER A N 1
ATOM 1590 C CA . SER A 1 204 ? 14.181 11.440 -26.962 1.00 89.56 204 SER A CA 1
ATOM 1591 C C . SER A 1 204 ? 15.102 10.882 -25.876 1.00 89.56 204 SER A C 1
ATOM 1593 O O . SER A 1 204 ? 16.148 10.324 -26.194 1.00 89.56 204 SER A O 1
ATOM 1595 N N . ARG A 1 205 ? 14.707 10.967 -24.599 1.00 88.38 205 ARG A N 1
ATOM 1596 C CA . ARG A 1 205 ? 15.496 10.425 -23.480 1.00 88.38 205 ARG A CA 1
ATOM 1597 C C . ARG A 1 205 ? 15.690 8.909 -23.581 1.00 88.38 205 ARG A C 1
ATOM 1599 O O . ARG A 1 205 ? 16.774 8.414 -23.287 1.00 88.38 205 ARG A O 1
ATOM 1606 N N . LEU A 1 206 ? 14.649 8.169 -23.968 1.00 90.44 206 LEU A N 1
ATOM 1607 C CA . LEU A 1 206 ? 14.744 6.718 -24.145 1.00 90.44 206 LEU A CA 1
ATOM 1608 C C . LEU A 1 206 ? 15.682 6.367 -25.304 1.00 90.44 206 LEU A C 1
ATOM 1610 O O . LEU A 1 206 ? 16.567 5.538 -25.125 1.00 90.44 206 LEU A O 1
ATOM 1614 N N . LEU A 1 207 ? 15.560 7.056 -26.441 1.00 91.94 207 LEU A N 1
ATOM 1615 C CA . LEU A 1 207 ? 16.434 6.850 -27.598 1.00 91.94 207 LEU A CA 1
ATOM 1616 C C . LEU A 1 207 ? 17.902 7.175 -27.294 1.00 91.94 207 LEU A C 1
ATOM 1618 O O . LEU A 1 207 ? 18.787 6.458 -27.749 1.00 91.94 207 LEU A O 1
ATOM 1622 N N . GLU A 1 208 ? 18.177 8.212 -26.497 1.00 90.94 208 GLU A N 1
ATOM 1623 C CA . GLU A 1 208 ? 19.546 8.523 -26.059 1.00 90.94 208 GLU A CA 1
ATOM 1624 C C . GLU A 1 208 ? 20.174 7.374 -25.265 1.00 90.94 208 GLU A C 1
ATOM 1626 O O . GLU A 1 208 ? 21.342 7.034 -25.467 1.00 90.94 208 GLU A O 1
ATOM 1631 N N . ASN A 1 209 ? 19.391 6.755 -24.381 1.00 89.38 209 ASN A N 1
ATOM 1632 C CA . ASN A 1 209 ? 19.847 5.599 -23.619 1.00 89.38 209 ASN A CA 1
ATOM 1633 C C . ASN A 1 209 ? 20.023 4.368 -24.517 1.00 89.38 209 ASN A C 1
ATOM 1635 O O . ASN A 1 209 ? 20.971 3.618 -24.305 1.00 89.38 209 ASN A O 1
ATOM 1639 N N . GLU A 1 210 ? 19.178 4.181 -25.534 1.00 91.06 210 GLU A N 1
ATOM 1640 C CA . GLU A 1 210 ? 19.335 3.080 -26.494 1.00 91.06 210 GLU A CA 1
ATOM 1641 C C . GLU A 1 210 ? 20.601 3.200 -27.348 1.00 91.06 210 GLU A C 1
ATOM 1643 O O . GLU A 1 210 ? 21.277 2.196 -27.594 1.00 91.06 210 GLU A O 1
ATOM 1648 N N . CYS A 1 211 ? 20.980 4.417 -27.756 1.00 92.50 211 CYS A N 1
ATOM 1649 C CA . CYS A 1 211 ? 22.238 4.645 -28.471 1.00 92.50 211 CYS A CA 1
ATOM 1650 C C . CYS A 1 211 ? 23.447 4.211 -27.630 1.00 92.50 211 CYS A C 1
ATOM 1652 O O . CYS A 1 211 ? 24.304 3.453 -28.099 1.00 92.50 211 CYS A O 1
ATOM 1654 N N . LEU A 1 212 ? 23.504 4.650 -26.365 1.00 90.75 212 LEU A N 1
ATOM 1655 C CA . LEU A 1 212 ? 24.598 4.263 -25.477 1.00 90.75 212 LEU A CA 1
ATOM 1656 C C . LEU A 1 212 ? 24.554 2.766 -25.154 1.00 90.75 212 LEU A C 1
ATOM 1658 O O . LEU A 1 212 ? 25.598 2.118 -25.151 1.00 90.75 212 LEU A O 1
ATOM 1662 N N . LEU A 1 213 ? 23.369 2.196 -24.926 1.00 90.50 213 LEU A N 1
ATOM 1663 C CA . LEU A 1 213 ? 23.224 0.767 -24.662 1.00 90.50 213 LEU A CA 1
ATOM 1664 C C . LEU A 1 213 ? 23.759 -0.069 -25.832 1.00 90.50 213 LEU A C 1
ATOM 1666 O O . LEU A 1 213 ? 24.563 -0.970 -25.615 1.00 90.50 213 LEU A O 1
ATOM 1670 N N . THR A 1 214 ? 23.385 0.267 -27.068 1.00 89.25 214 THR A N 1
ATOM 1671 C CA . THR A 1 214 ? 23.877 -0.413 -28.281 1.00 89.25 214 THR A CA 1
ATOM 1672 C C . THR A 1 214 ? 25.400 -0.312 -28.410 1.00 89.25 214 THR A C 1
ATOM 1674 O O . THR A 1 214 ? 26.071 -1.286 -28.767 1.00 89.25 214 THR A O 1
ATOM 1677 N N . THR A 1 215 ? 25.957 0.848 -28.056 1.00 89.62 215 THR A N 1
ATOM 1678 C CA . THR A 1 215 ? 27.407 1.081 -28.034 1.00 89.62 215 THR A CA 1
A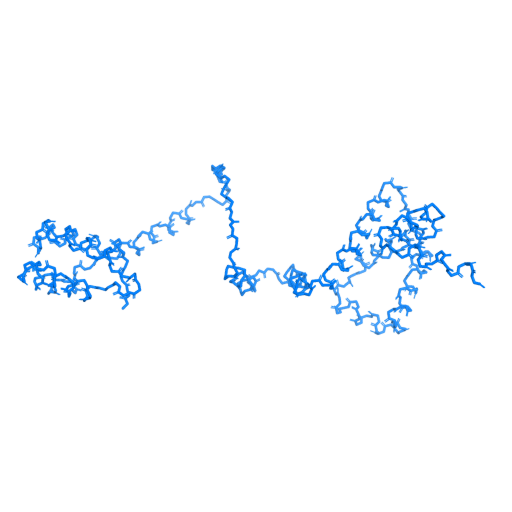TOM 1679 C C . THR A 1 215 ? 28.099 0.185 -27.003 1.00 89.62 215 THR A C 1
ATOM 1681 O O . THR A 1 215 ? 29.058 -0.507 -27.339 1.00 89.62 215 THR A O 1
ATOM 1684 N N . LEU A 1 216 ? 27.581 0.127 -25.771 1.00 89.44 216 LEU A N 1
ATOM 1685 C CA . LEU A 1 216 ? 28.131 -0.697 -24.688 1.00 89.44 216 LEU A CA 1
ATOM 1686 C C . LEU A 1 216 ? 27.974 -2.202 -24.947 1.00 89.44 216 LEU A C 1
ATOM 1688 O O . LEU A 1 216 ? 28.860 -2.980 -24.607 1.00 89.44 216 LEU A O 1
ATOM 1692 N N . LEU A 1 217 ? 26.875 -2.625 -25.577 1.00 89.31 217 LEU A N 1
ATOM 1693 C CA . LEU A 1 217 ? 26.664 -4.021 -25.978 1.00 89.31 217 LEU A CA 1
ATOM 1694 C C . LEU A 1 217 ? 27.667 -4.488 -27.039 1.00 89.31 217 LEU A C 1
ATOM 1696 O O . LEU A 1 217 ? 27.963 -5.680 -27.122 1.00 89.31 217 LEU A O 1
ATOM 1700 N N . SER A 1 218 ? 28.196 -3.555 -27.829 1.00 88.25 218 SER A N 1
ATOM 1701 C CA . SER A 1 218 ? 29.214 -3.825 -28.846 1.00 88.25 218 SER A CA 1
ATOM 1702 C C . SER A 1 218 ? 30.646 -3.744 -28.298 1.00 88.25 218 SER A C 1
ATOM 1704 O O . SER A 1 218 ? 31.591 -4.038 -29.032 1.00 88.25 218 SER A O 1
ATOM 1706 N N . ASP A 1 219 ? 30.828 -3.358 -27.030 1.00 88.00 219 ASP A N 1
ATOM 1707 C CA . ASP A 1 219 ? 32.145 -3.214 -26.411 1.00 88.00 219 ASP A CA 1
ATOM 1708 C C . ASP A 1 219 ? 32.814 -4.593 -26.222 1.00 88.00 219 ASP A C 1
ATOM 1710 O O . ASP A 1 219 ? 32.267 -5.468 -25.537 1.00 88.00 219 ASP A O 1
ATOM 1714 N N . PRO A 1 220 ? 34.024 -4.818 -26.771 1.00 89.06 220 PRO A N 1
ATOM 1715 C CA . PRO A 1 220 ? 34.777 -6.050 -26.551 1.00 89.06 220 PRO A CA 1
ATOM 1716 C C . PRO A 1 220 ? 35.008 -6.391 -25.072 1.00 89.06 220 PRO A C 1
ATOM 1718 O O . PRO A 1 220 ? 35.088 -7.572 -24.726 1.00 89.06 220 PRO A O 1
ATOM 1721 N N . ALA A 1 221 ? 35.084 -5.395 -24.184 1.00 86.38 221 ALA A N 1
ATOM 1722 C CA . ALA A 1 221 ? 35.258 -5.607 -22.748 1.00 86.38 221 ALA A CA 1
ATOM 1723 C C . ALA A 1 221 ? 34.093 -6.397 -22.120 1.00 86.38 221 ALA A C 1
ATOM 1725 O O . ALA A 1 221 ? 34.294 -7.123 -21.140 1.00 86.38 221 ALA A O 1
ATOM 1726 N N . LEU A 1 222 ? 32.895 -6.337 -22.717 1.00 89.69 222 LEU A N 1
ATOM 1727 C CA . LEU A 1 222 ? 31.712 -7.060 -22.250 1.00 89.69 222 LEU A CA 1
ATOM 1728 C C . LEU A 1 222 ? 31.861 -8.585 -22.376 1.00 89.69 222 LEU A C 1
ATOM 1730 O O . LEU A 1 222 ? 31.218 -9.333 -21.636 1.00 89.69 222 LEU A O 1
ATOM 1734 N N . GLN A 1 223 ? 32.742 -9.072 -23.258 1.00 89.06 223 GLN A N 1
ATOM 1735 C CA . GLN A 1 223 ? 32.948 -10.506 -23.486 1.00 89.06 223 GLN A CA 1
ATOM 1736 C C . GLN A 1 223 ? 33.298 -11.258 -22.199 1.00 89.06 223 GLN A C 1
ATOM 1738 O O . GLN A 1 223 ? 32.775 -12.346 -21.957 1.00 89.06 223 GLN A O 1
ATOM 1743 N N . HIS A 1 224 ? 34.143 -10.679 -21.342 1.00 88.69 224 HIS A N 1
ATOM 1744 C CA . HIS A 1 224 ? 34.518 -11.305 -20.074 1.00 88.69 224 HIS A CA 1
ATOM 1745 C C . HIS A 1 224 ? 33.318 -11.453 -19.131 1.00 88.69 224 HIS A C 1
ATOM 1747 O O . HIS A 1 224 ? 33.125 -12.522 -18.552 1.00 88.69 224 HIS A O 1
ATOM 1753 N N . VAL A 1 225 ? 32.465 -10.430 -19.064 1.00 90.94 225 VAL A N 1
ATOM 1754 C CA . VAL A 1 225 ? 31.244 -10.435 -18.247 1.00 90.94 225 VAL A CA 1
ATOM 1755 C C . VAL A 1 225 ? 30.237 -11.461 -18.772 1.00 90.94 225 VAL A C 1
ATOM 1757 O O . VAL A 1 225 ? 29.666 -12.216 -17.987 1.00 90.94 225 VAL A O 1
ATOM 1760 N N . ILE A 1 226 ? 30.065 -11.562 -20.096 1.00 91.00 226 ILE A N 1
ATOM 1761 C CA . ILE A 1 226 ? 29.202 -12.579 -20.724 1.00 91.00 226 ILE A CA 1
ATOM 1762 C C . ILE A 1 226 ? 29.648 -13.987 -20.315 1.00 91.00 226 ILE A C 1
ATOM 1764 O O . ILE A 1 226 ? 28.819 -14.825 -19.955 1.00 91.00 226 ILE A O 1
ATOM 1768 N N . LEU A 1 227 ? 30.957 -14.255 -20.330 1.00 92.44 227 LEU A N 1
ATOM 1769 C CA . LEU A 1 227 ? 31.492 -15.552 -19.918 1.00 92.44 227 LEU A CA 1
ATOM 1770 C C . LEU A 1 227 ? 3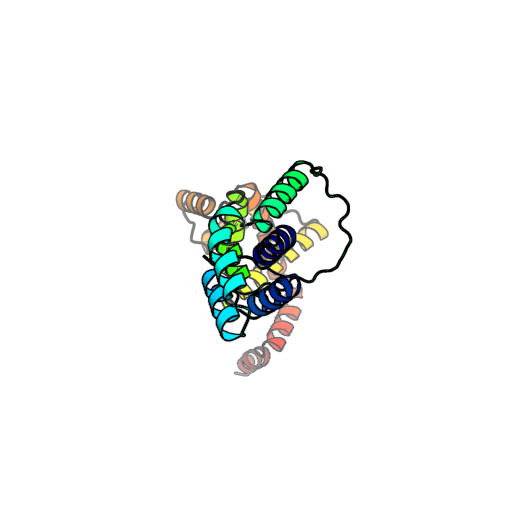1.243 -15.844 -18.434 1.00 92.44 227 LEU A C 1
ATOM 1772 O O . LEU A 1 227 ? 30.927 -16.985 -18.094 1.00 92.44 227 LEU A O 1
ATOM 1776 N N . ASP A 1 228 ? 31.349 -14.846 -17.560 1.00 92.38 228 ASP A N 1
ATOM 1777 C CA . ASP A 1 228 ? 31.049 -15.006 -16.134 1.00 92.38 228 ASP A CA 1
ATOM 1778 C C . ASP A 1 228 ? 29.563 -15.292 -15.891 1.00 92.38 228 ASP A C 1
ATOM 1780 O O . ASP A 1 228 ? 29.232 -16.223 -15.153 1.00 92.38 228 ASP A O 1
ATOM 1784 N N . VAL A 1 229 ? 28.660 -14.600 -16.592 1.00 91.50 229 VAL A N 1
ATOM 1785 C CA . VAL A 1 229 ? 27.216 -14.882 -16.533 1.00 91.50 229 VAL A CA 1
ATOM 1786 C C . VAL A 1 229 ? 26.907 -16.294 -17.042 1.00 91.50 229 VAL A C 1
ATOM 1788 O O . VAL A 1 229 ? 26.145 -17.022 -16.404 1.00 91.50 229 VAL A O 1
ATOM 1791 N N . LEU A 1 230 ? 27.533 -16.736 -18.140 1.00 91.88 230 LEU A N 1
ATOM 1792 C CA . LEU A 1 230 ? 27.376 -18.106 -18.648 1.00 91.88 230 LEU A CA 1
ATOM 1793 C C . LEU A 1 230 ? 27.864 -19.165 -17.651 1.00 91.88 230 LEU A C 1
ATOM 1795 O O . LEU A 1 230 ? 27.292 -20.255 -17.585 1.00 91.88 230 LEU A O 1
ATOM 1799 N N . ARG A 1 231 ? 28.922 -18.873 -16.883 1.00 94.06 231 ARG A N 1
ATOM 1800 C CA . ARG A 1 231 ? 29.415 -19.767 -15.822 1.00 94.06 231 ARG A CA 1
ATOM 1801 C C . ARG A 1 231 ? 28.429 -19.836 -14.665 1.00 94.06 231 ARG A C 1
ATOM 1803 O O . ARG A 1 231 ? 28.106 -20.938 -14.231 1.00 94.06 231 ARG A O 1
ATOM 1810 N N . LEU A 1 232 ? 27.919 -18.690 -14.215 1.00 91.56 232 LEU A N 1
ATOM 1811 C CA . LEU A 1 232 ? 26.928 -18.609 -13.139 1.00 91.56 232 LEU A CA 1
ATOM 1812 C C . LEU A 1 232 ? 25.619 -19.321 -13.500 1.00 91.56 232 LEU A C 1
ATOM 1814 O O . LEU A 1 232 ? 25.037 -19.992 -12.653 1.00 91.56 232 LEU A O 1
ATOM 1818 N N . ARG A 1 233 ? 25.188 -19.232 -14.764 1.00 90.69 233 ARG A N 1
ATOM 1819 C CA . ARG A 1 233 ? 23.996 -19.930 -15.278 1.00 90.69 233 ARG A CA 1
ATOM 1820 C C . ARG A 1 233 ? 24.231 -21.413 -15.595 1.00 90.69 233 ARG A C 1
ATOM 1822 O O . ARG A 1 233 ? 23.282 -22.126 -15.895 1.00 90.69 233 ARG A O 1
ATOM 1829 N N . GLY A 1 234 ? 25.478 -21.891 -15.551 1.00 90.12 234 GLY A N 1
ATOM 1830 C CA . GLY A 1 234 ? 25.842 -23.279 -15.870 1.00 90.12 234 GLY A CA 1
ATOM 1831 C C . GLY A 1 234 ? 25.877 -23.619 -17.370 1.00 90.12 234 GLY A C 1
ATOM 1832 O O . GLY A 1 234 ? 26.282 -24.721 -17.744 1.00 90.12 234 GLY A O 1
ATOM 1833 N N . ASP A 1 235 ? 25.535 -22.678 -18.251 1.00 91.69 235 ASP A N 1
ATOM 1834 C CA . ASP A 1 235 ? 25.492 -22.876 -19.706 1.00 91.69 235 ASP A CA 1
ATOM 1835 C C . ASP A 1 235 ? 26.878 -22.919 -20.364 1.00 91.69 235 ASP A C 1
ATOM 1837 O O . ASP A 1 235 ? 27.033 -23.442 -21.474 1.00 91.69 235 ASP A O 1
ATOM 1841 N N . TYR A 1 236 ? 27.908 -22.403 -19.685 1.00 92.00 236 TYR A N 1
ATOM 1842 C CA . TYR A 1 236 ? 29.271 -22.362 -20.216 1.00 92.00 236 TYR A CA 1
ATOM 1843 C C . TYR A 1 236 ? 29.792 -23.754 -20.607 1.00 92.00 236 TYR A C 1
ATOM 1845 O O . TYR A 1 236 ? 30.371 -23.925 -21.680 1.00 92.00 236 TYR A O 1
ATOM 1853 N N . ALA A 1 237 ? 29.559 -24.770 -19.769 1.00 89.62 237 ALA A N 1
ATOM 1854 C CA . ALA A 1 237 ? 30.005 -26.137 -20.042 1.00 89.62 237 ALA A CA 1
ATOM 1855 C C . ALA A 1 237 ? 29.310 -26.733 -21.278 1.00 89.62 237 ALA A C 1
ATOM 1857 O O . ALA A 1 237 ? 29.964 -27.379 -22.102 1.00 89.62 237 ALA A O 1
ATOM 1858 N N . ARG A 1 238 ? 28.006 -26.457 -21.446 1.00 91.12 238 ARG A N 1
ATOM 1859 C CA . ARG A 1 238 ? 27.217 -26.887 -22.609 1.00 91.12 238 ARG A CA 1
ATOM 1860 C C . ARG A 1 238 ? 27.786 -26.297 -23.896 1.00 91.12 238 ARG A C 1
ATOM 1862 O O . ARG A 1 238 ? 28.102 -27.051 -24.814 1.00 91.12 238 ARG A O 1
ATOM 1869 N N . LEU A 1 239 ? 27.975 -24.978 -23.944 1.00 89.25 239 LEU A N 1
ATOM 1870 C CA . LEU A 1 239 ? 28.501 -24.290 -25.128 1.00 89.25 239 LEU A CA 1
ATOM 1871 C C . LEU A 1 239 ? 29.952 -24.686 -25.431 1.00 89.25 239 LEU A C 1
ATOM 1873 O O . LEU A 1 239 ? 30.296 -24.929 -26.584 1.00 89.25 239 LEU A O 1
ATOM 1877 N N . ARG A 1 240 ? 30.795 -24.856 -24.404 1.00 90.81 240 ARG A N 1
ATOM 1878 C CA . ARG A 1 240 ? 32.176 -25.328 -24.580 1.00 90.81 240 ARG A CA 1
ATOM 1879 C C . ARG A 1 240 ? 32.244 -26.737 -25.175 1.00 90.81 240 ARG A C 1
ATOM 1881 O O . ARG A 1 240 ? 33.134 -27.011 -25.971 1.00 90.81 240 ARG A O 1
ATOM 1888 N N . SER A 1 241 ? 31.317 -27.625 -24.816 1.00 88.31 241 SER A N 1
ATOM 1889 C CA . SER A 1 241 ? 31.279 -28.990 -25.361 1.00 88.31 241 SER A CA 1
ATOM 1890 C C . SER A 1 241 ? 30.930 -29.044 -26.856 1.00 88.31 241 SER A C 1
ATOM 1892 O O . SER A 1 241 ? 31.346 -29.977 -27.538 1.00 88.31 241 SER A O 1
ATOM 1894 N N . MET A 1 242 ? 30.222 -28.033 -27.376 1.00 86.19 242 MET A N 1
ATOM 1895 C CA . MET A 1 242 ? 29.878 -27.920 -28.799 1.00 86.19 242 MET A CA 1
ATOM 1896 C C . MET A 1 242 ? 31.067 -27.514 -29.678 1.00 86.19 242 MET A C 1
ATOM 1898 O O . MET A 1 242 ? 31.035 -27.792 -30.867 1.00 86.19 242 MET A O 1
ATOM 1902 N N . LEU A 1 243 ? 32.119 -26.912 -29.109 1.00 78.81 243 LEU A N 1
ATOM 1903 C CA . LEU A 1 243 ? 33.355 -26.571 -29.832 1.00 78.81 243 LEU A CA 1
ATOM 1904 C C . LEU A 1 243 ? 34.252 -27.790 -30.108 1.00 78.81 243 LEU A C 1
ATOM 1906 O O . LEU A 1 243 ? 35.152 -27.710 -30.935 1.00 78.81 243 LEU A O 1
ATOM 1910 N N . ASN A 1 244 ? 34.028 -28.900 -29.396 1.00 60.94 244 ASN A N 1
ATOM 1911 C CA . ASN A 1 244 ? 34.800 -30.139 -29.533 1.00 60.94 244 ASN A CA 1
ATOM 1912 C C . ASN A 1 244 ? 34.111 -31.176 -30.449 1.00 60.94 244 ASN A C 1
ATOM 1914 O O . ASN A 1 244 ? 34.525 -32.337 -30.464 1.00 60.94 244 ASN A O 1
ATOM 1918 N N . LYS A 1 245 ? 33.050 -30.780 -31.161 1.00 52.00 245 LYS A N 1
ATOM 1919 C CA . LYS A 1 245 ? 32.403 -31.539 -32.240 1.00 52.00 245 LYS A CA 1
ATOM 1920 C C . LYS A 1 245 ? 32.704 -30.871 -33.573 1.00 52.00 245 LYS A C 1
ATOM 1922 O O . LYS A 1 245 ? 32.857 -31.628 -34.552 1.00 52.00 245 LYS A O 1
#

Foldseek 3Di:
DFDDLVQLLVLLVQCCVVVLDPPVLSVVLSVQLVVDDRVPRDLVVSLVVCVVVPPDPSSSVSSVVCVVPRTDPVVVVVVVVVVVVVVPDDPDDDPDPPPVPDDDQDPVNVVVCVVPVVPDDVPVSVVVVVLVVCVVDVVSVVVVVVVVVLLVVLVVVCVVVVDDDDPVQLVVLVVVVCVVVVVPDPVSVVVVCVVVVNDPVNSSSSSSSVSSSVVVVPDPVCVVVVLVVCVVVVNNVVVVVVVVD

Sequence (245 aa):
VAEAMVNIRCTLALAAEQQIISPASRDALAALGKGLFFARRTYAALLTAAADAGIEPAEIQALRDWLPQGKIDQKRDDALQLLQILRELPSTPTESPAAAVRFEPTTLWQHMVQTNAQQLLPAEQADAVVLEQLRTDPEVWQSVCEAALLHYLVNIAREQLGYTVDEAEKRTALRDWREAQGLYTRAALEQFLQANQLDDNKLSRLLENECLLTTLLSDPALQHVILDVLRLRGDYARLRSMLNK

Radius of gyration: 34.4 Å; chains: 1; bounding box: 72×55×83 Å

pLDDT: mean 86.88, std 11.86, range [47.09, 97.69]

Secondary structure (DSSP, 8-state):
----HHHHHHHHHHHHHTTSS-HHHHHHHHHHHHHS-GGG--HHHHHHHHHHTT--HHHHHHHHHHHHHH---HHHHHHHHHHHHHHHS-SS--------------HHHHHHHHHHGGGS-HHHHHHHHHHHHHTTSHHHHHHHHHHHHHHHHHHHHHHHHT-PPPHHHHHHHHHHHHHHTT--SHHHHHHHHHHTT--HHHHHHHHHHHHHHHHHHT-TTHHHHHHHHHHHTTHHHHHHHHTT-